Protein AF-A0A2C9JLT4-F1 (afdb_monomer_lite)

InterPro domains:
  IPR002876 Transcriptional regulator TACO1-like [MF_00693] (3-237)
  IPR002876 Transcriptional regulator TACO1-like [PTHR12532] (1-214)
  IPR002876 Transcriptional regulator TACO1-like [TIGR01033] (1-216)
  IPR017856 Integrase-like, N-terminal [G3DSA:1.10.10.200] (1-81)
  IPR026564 Transcriptional regulator TACO1-like, domain 3 [G3DSA:3.30.70.980] (85-214)
  IPR026564 Transcriptional regulator TACO1-like, domain 3 [G3DSA:3.30.70.980] (133-203)
  IPR029072 YebC-like [SSF75625] (3-218)
  IPR036291 NAD(P)-binding domain superfamily [SSF51735] (215-299)
  IPR048300 TACO1/YebC-like, second and third domains [PF01709] (82-216)
  IPR049083 TACO1/YebC-like, N-terminal domain [PF20772] (5-75)

Structure (mmCIF, N/CA/C/O backbone):
data_AF-A0A2C9JLT4-F1
#
_entry.id   AF-A0A2C9JLT4-F1
#
loop_
_atom_site.group_PDB
_atom_site.id
_atom_site.type_symbol
_atom_site.label_atom_id
_atom_site.label_alt_id
_atom_site.label_comp_id
_atom_site.label_asym_id
_atom_site.label_entity_id
_atom_site.label_seq_id
_atom_site.pdbx_PDB_ins_code
_atom_site.Cartn_x
_atom_site.Cartn_y
_atom_site.Cartn_z
_atom_site.occupancy
_atom_site.B_iso_or_equiv
_atom_site.auth_seq_id
_atom_site.auth_comp_id
_atom_site.auth_asym_id
_atom_site.auth_atom_id
_atom_site.pdbx_PDB_model_num
ATOM 1 N N . MET A 1 1 ? -19.097 40.770 14.198 1.00 43.47 1 MET A N 1
ATOM 2 C CA . MET A 1 1 ? -17.698 40.303 14.054 1.00 43.47 1 MET A CA 1
ATOM 3 C C . MET A 1 1 ? -17.698 38.790 13.829 1.00 43.47 1 MET A C 1
ATOM 5 O O . MET A 1 1 ? -17.835 38.053 14.788 1.00 43.47 1 MET A O 1
ATOM 9 N N . ALA A 1 2 ? -17.624 38.326 12.575 1.00 36.78 2 ALA A N 1
ATOM 10 C CA . ALA A 1 2 ? -17.730 36.900 12.197 1.00 36.78 2 ALA A CA 1
ATOM 11 C C . ALA A 1 2 ? -16.571 36.430 11.283 1.00 36.78 2 ALA A C 1
ATOM 13 O O . ALA A 1 2 ? -16.696 35.460 10.540 1.00 36.78 2 ALA A O 1
ATOM 14 N N . GLY A 1 3 ? -15.441 37.149 11.297 1.00 35.53 3 GLY A N 1
ATOM 15 C CA . GLY A 1 3 ? -14.309 36.924 10.385 1.00 35.53 3 GLY A CA 1
ATOM 16 C C . GLY A 1 3 ? -13.213 35.985 10.903 1.00 35.53 3 GLY A C 1
ATOM 17 O O . GLY A 1 3 ? -12.411 35.502 10.109 1.00 35.53 3 GLY A O 1
ATOM 18 N N . HIS A 1 4 ? -13.171 35.692 12.208 1.00 46.00 4 HIS A N 1
ATOM 19 C CA . HIS A 1 4 ? -12.038 34.981 12.821 1.00 46.00 4 HIS A CA 1
ATOM 20 C C . HIS A 1 4 ? -12.112 33.444 12.741 1.00 46.00 4 HIS A C 1
ATOM 22 O O . HIS A 1 4 ? -11.068 32.797 12.713 1.00 46.00 4 HIS A O 1
ATOM 28 N N . SER A 1 5 ? -13.299 32.837 12.628 1.00 56.53 5 SER A N 1
ATOM 29 C CA . SER A 1 5 ? -13.444 31.368 12.637 1.00 56.53 5 SER A CA 1
ATOM 30 C C . SER A 1 5 ? -13.251 30.716 11.262 1.00 56.53 5 SER A C 1
ATOM 32 O O . SER A 1 5 ? -12.690 29.627 11.159 1.00 56.53 5 SER A O 1
ATOM 34 N N . LYS A 1 6 ? -13.645 31.390 10.172 1.00 41.66 6 LYS A N 1
ATOM 35 C CA . LYS A 1 6 ? -13.547 30.839 8.808 1.00 41.66 6 LYS A CA 1
ATOM 36 C C . LYS A 1 6 ? -12.093 30.679 8.356 1.00 41.66 6 LYS A C 1
ATOM 38 O O . LYS A 1 6 ? -11.736 29.645 7.798 1.00 41.66 6 LYS A O 1
ATOM 43 N N . TYR A 1 7 ? -11.249 31.676 8.624 1.00 52.16 7 TYR A N 1
ATOM 44 C CA . TYR A 1 7 ? -9.825 31.615 8.287 1.00 52.16 7 TYR A CA 1
ATOM 45 C C . TYR A 1 7 ? -9.079 30.588 9.147 1.00 52.16 7 TYR A C 1
ATOM 47 O O . TYR A 1 7 ? -8.286 29.818 8.610 1.00 52.16 7 TYR A O 1
ATOM 55 N N . ALA A 1 8 ? -9.382 30.510 10.448 1.00 43.53 8 ALA A N 1
ATOM 56 C CA . ALA A 1 8 ? -8.811 29.506 11.344 1.00 43.53 8 ALA A CA 1
ATOM 57 C C . ALA A 1 8 ? -9.159 28.078 10.890 1.00 43.53 8 ALA A C 1
ATOM 59 O O . ALA A 1 8 ? -8.260 27.256 10.729 1.00 43.53 8 ALA A O 1
ATOM 60 N N . ASN A 1 9 ? -10.423 27.807 10.556 1.00 44.03 9 ASN A N 1
ATOM 61 C CA . ASN A 1 9 ? -10.856 26.490 10.075 1.00 44.03 9 ASN A CA 1
ATOM 62 C C . ASN A 1 9 ? -10.234 26.128 8.716 1.00 44.03 9 ASN A C 1
ATOM 64 O O . ASN A 1 9 ? -9.805 24.992 8.511 1.00 44.03 9 ASN A O 1
ATOM 68 N N . ILE A 1 10 ? -10.122 27.090 7.789 1.00 51.47 10 ILE A N 1
ATOM 69 C CA . ILE A 1 10 ? -9.420 26.884 6.511 1.00 51.47 10 ILE A CA 1
ATOM 70 C C . ILE A 1 10 ? -7.935 26.596 6.754 1.00 51.47 10 ILE A C 1
ATOM 72 O O . ILE A 1 10 ? -7.392 25.687 6.127 1.00 51.47 10 ILE A O 1
ATOM 76 N N . LYS A 1 11 ? -7.289 27.326 7.670 1.00 59.44 11 LYS A N 1
ATOM 77 C CA . LYS A 1 11 ? -5.879 27.140 8.033 1.00 59.44 11 LYS A CA 1
ATOM 78 C C . LYS A 1 11 ? -5.636 25.770 8.666 1.00 59.44 11 LYS A C 1
ATOM 80 O O . LYS A 1 11 ? -4.720 25.085 8.229 1.00 59.44 11 LYS A O 1
ATOM 85 N N . HIS A 1 12 ? -6.459 25.348 9.628 1.00 45.31 12 HIS A N 1
ATOM 86 C CA . HIS A 1 12 ? -6.358 24.027 10.257 1.00 45.31 12 HIS A CA 1
ATOM 87 C C . HIS A 1 12 ? -6.558 22.900 9.242 1.00 45.31 12 HIS A C 1
ATOM 89 O O . HIS A 1 12 ? -5.714 22.012 9.133 1.00 45.31 12 HIS A O 1
ATOM 95 N N . ARG A 1 13 ? -7.611 22.978 8.420 1.00 44.66 13 ARG A N 1
ATOM 96 C CA . ARG A 1 13 ? -7.868 21.992 7.363 1.00 44.66 13 ARG A CA 1
ATOM 97 C C . ARG A 1 13 ? -6.724 21.924 6.350 1.00 44.66 13 ARG A C 1
ATOM 99 O O . ARG A 1 13 ? -6.297 20.835 5.983 1.00 44.66 13 ARG A O 1
ATOM 106 N N . LYS A 1 14 ? -6.203 23.079 5.923 1.00 57.03 14 LYS A N 1
ATOM 107 C CA . LYS A 1 14 ? -5.071 23.152 4.993 1.00 57.03 14 LYS A CA 1
ATOM 108 C C . LYS A 1 14 ? -3.794 22.587 5.618 1.00 57.03 14 LYS A C 1
ATOM 110 O O . LYS A 1 14 ? -3.123 21.799 4.971 1.00 57.03 14 LYS A O 1
ATOM 115 N N . ALA A 1 15 ? -3.500 22.908 6.877 1.00 50.16 15 ALA A N 1
ATOM 116 C CA . ALA A 1 15 ? -2.337 22.379 7.590 1.00 50.16 15 ALA A CA 1
ATOM 117 C C . ALA A 1 15 ? -2.391 20.849 7.745 1.00 50.16 15 ALA A C 1
ATOM 119 O O . ALA A 1 15 ? -1.379 20.175 7.566 1.00 50.16 15 ALA A O 1
ATOM 120 N N . LEU A 1 16 ? -3.573 20.286 8.014 1.00 47.69 16 LEU A N 1
ATOM 121 C CA . LEU A 1 16 ? -3.781 18.837 8.072 1.00 47.69 16 LEU A CA 1
ATOM 122 C C . LEU A 1 16 ? -3.588 18.172 6.701 1.00 47.69 16 LEU A C 1
ATOM 124 O O . LEU A 1 16 ? -2.913 17.147 6.615 1.00 47.69 16 LEU A O 1
ATOM 128 N N . GLN A 1 17 ? -4.136 18.762 5.636 1.00 51.19 17 GLN A N 1
ATOM 129 C CA . GLN A 1 17 ? -3.953 18.275 4.263 1.00 51.19 17 GLN A CA 1
ATOM 130 C C . GLN A 1 17 ? -2.491 18.366 3.816 1.00 51.19 17 GLN A C 1
ATOM 132 O O . GLN A 1 17 ? -1.954 17.413 3.256 1.00 51.19 17 GLN A O 1
ATOM 137 N N . ASP A 1 18 ? -1.821 19.478 4.116 1.00 58.84 18 ASP A N 1
ATOM 138 C CA . ASP A 1 18 ? -0.408 19.682 3.809 1.00 58.84 18 ASP A CA 1
ATOM 139 C C . ASP A 1 18 ? 0.472 18.694 4.591 1.00 58.84 18 ASP A C 1
ATOM 141 O O . ASP A 1 18 ? 1.390 18.108 4.015 1.00 58.84 18 ASP A O 1
ATOM 145 N N . SER A 1 19 ? 0.161 18.426 5.865 1.00 54.22 19 SER A N 1
ATOM 146 C CA . SER A 1 19 ? 0.848 17.410 6.675 1.00 54.22 19 SER A CA 1
ATOM 147 C C . SER A 1 19 ? 0.714 16.011 6.065 1.00 54.22 19 SER A C 1
ATOM 149 O O . SER A 1 19 ? 1.702 15.291 5.915 1.00 54.22 19 SER A O 1
ATOM 151 N N . LYS A 1 20 ? -0.491 15.635 5.629 1.00 53.59 20 LYS A N 1
ATOM 152 C CA . LYS A 1 20 ? -0.748 14.326 5.010 1.00 53.59 20 LYS A CA 1
ATOM 153 C C . LYS A 1 20 ? -0.072 14.196 3.659 1.00 53.59 20 LYS A C 1
ATOM 155 O O . LYS A 1 20 ? 0.635 13.219 3.426 1.00 53.59 20 LYS A O 1
ATOM 160 N N . ARG A 1 21 ? -0.189 15.217 2.809 1.00 62.72 21 ARG A N 1
ATOM 161 C CA . ARG A 1 21 ? 0.528 15.275 1.533 1.00 62.72 21 ARG A CA 1
ATOM 162 C C . ARG A 1 21 ? 2.037 15.156 1.743 1.00 62.72 21 ARG A C 1
ATOM 164 O O . ARG A 1 21 ? 2.686 14.420 1.011 1.00 62.72 21 ARG A O 1
ATOM 171 N N . THR A 1 22 ? 2.582 15.795 2.777 1.00 63.19 22 THR A N 1
ATOM 172 C CA . THR A 1 22 ? 4.009 15.691 3.124 1.00 63.19 22 THR A CA 1
ATOM 173 C C . THR A 1 22 ? 4.405 14.262 3.509 1.00 63.19 22 THR A C 1
ATOM 175 O O . THR A 1 22 ? 5.456 13.791 3.081 1.00 63.19 22 THR A O 1
ATOM 178 N N . LYS A 1 23 ? 3.558 13.523 4.240 1.00 67.94 23 LYS A N 1
ATOM 179 C CA . LYS A 1 23 ? 3.805 12.098 4.538 1.00 67.94 23 LYS A CA 1
ATOM 180 C C . LYS A 1 23 ? 3.840 11.246 3.265 1.00 67.94 23 LYS A C 1
ATOM 182 O O . LYS A 1 23 ? 4.769 10.456 3.088 1.00 67.94 23 LYS A O 1
ATOM 187 N N . TYR A 1 24 ? 2.878 11.440 2.359 1.00 69.38 24 TYR A N 1
ATOM 188 C CA . TYR A 1 24 ? 2.863 10.737 1.071 1.00 69.38 24 TYR A CA 1
ATOM 189 C C . TYR A 1 24 ? 4.067 11.105 0.198 1.00 69.38 24 TYR A C 1
ATOM 191 O O . TYR A 1 24 ? 4.666 10.207 -0.386 1.00 69.38 24 TYR A O 1
ATOM 199 N N . PHE A 1 25 ? 4.494 12.375 0.187 1.00 75.12 25 PHE A N 1
ATOM 200 C CA . PHE A 1 25 ? 5.704 12.814 -0.523 1.00 75.12 25 PHE A CA 1
ATOM 201 C C . PHE A 1 25 ? 6.915 12.017 -0.074 1.00 75.12 25 PHE A C 1
ATOM 203 O O . PHE A 1 25 ? 7.583 11.400 -0.903 1.00 75.12 25 PHE A O 1
ATOM 210 N N . THR A 1 26 ? 7.160 11.988 1.237 1.00 75.12 26 THR A N 1
ATOM 211 C CA . THR A 1 26 ? 8.293 11.268 1.819 1.00 75.12 26 THR A CA 1
ATOM 212 C C . THR A 1 26 ? 8.244 9.784 1.467 1.00 75.12 26 THR A C 1
ATOM 214 O O . THR A 1 26 ? 9.260 9.228 1.059 1.00 75.12 26 THR A O 1
ATOM 217 N N . LYS A 1 27 ? 7.067 9.146 1.551 1.00 77.06 27 LYS A N 1
ATOM 218 C CA . LYS A 1 27 ? 6.905 7.728 1.191 1.00 77.06 27 LYS A CA 1
ATOM 219 C C . LYS A 1 27 ? 7.213 7.480 -0.289 1.00 77.06 27 LYS A C 1
ATOM 221 O O . LYS A 1 27 ? 8.004 6.602 -0.611 1.00 77.06 27 LYS A O 1
ATOM 226 N N . THR A 1 28 ? 6.643 8.275 -1.192 1.00 78.88 28 THR A N 1
ATOM 227 C CA . THR A 1 28 ? 6.866 8.088 -2.634 1.00 78.88 28 THR A CA 1
ATOM 228 C C . THR A 1 28 ? 8.295 8.391 -3.070 1.00 78.88 28 THR A C 1
ATOM 230 O O . THR A 1 28 ? 8.816 7.682 -3.923 1.00 78.88 28 THR A O 1
ATOM 233 N N . ILE A 1 29 ? 8.964 9.373 -2.455 1.00 88.31 29 ILE A N 1
ATOM 234 C CA . ILE A 1 29 ? 10.378 9.659 -2.728 1.00 88.31 29 ILE A CA 1
ATOM 235 C C . ILE A 1 29 ? 11.267 8.490 -2.302 1.00 88.31 29 ILE A C 1
ATOM 237 O O . ILE A 1 29 ? 12.159 8.112 -3.056 1.00 88.31 29 ILE A O 1
ATOM 241 N N . LYS A 1 30 ? 11.008 7.883 -1.137 1.00 85.62 30 LYS A N 1
ATOM 242 C CA . LYS A 1 30 ? 11.739 6.683 -0.704 1.00 85.62 30 LYS A CA 1
ATOM 243 C C . LYS A 1 30 ? 11.536 5.517 -1.672 1.00 85.62 30 LYS A C 1
ATOM 245 O O . LYS A 1 30 ? 12.500 4.842 -2.007 1.00 85.62 30 LYS A O 1
ATOM 250 N N . ASN A 1 31 ? 10.322 5.330 -2.191 1.00 84.56 31 ASN A N 1
ATOM 251 C CA . ASN A 1 31 ? 10.062 4.299 -3.198 1.00 84.56 31 ASN A CA 1
ATOM 252 C C . ASN A 1 31 ? 10.817 4.564 -4.511 1.00 84.56 31 ASN A C 1
ATOM 254 O O . ASN A 1 31 ? 11.352 3.627 -5.094 1.00 84.56 31 ASN A O 1
ATOM 258 N N . VAL A 1 32 ? 10.899 5.824 -4.961 1.00 90.94 32 VAL A N 1
ATOM 259 C CA . VAL A 1 32 ? 11.719 6.217 -6.126 1.00 90.94 32 VAL A CA 1
ATOM 260 C C . VAL A 1 32 ? 13.193 5.903 -5.873 1.00 90.94 32 VAL A C 1
ATOM 262 O O . VAL A 1 32 ? 13.838 5.290 -6.719 1.00 90.94 32 VAL A O 1
ATOM 265 N N . PHE A 1 33 ? 13.707 6.277 -4.700 1.00 90.75 33 PHE A N 1
ATOM 266 C CA . PHE A 1 33 ? 15.086 6.008 -4.300 1.00 90.75 33 PHE A CA 1
ATOM 267 C C . PHE A 1 33 ? 15.400 4.507 -4.315 1.00 90.75 33 PHE A C 1
ATOM 269 O O . PHE A 1 33 ? 16.372 4.086 -4.933 1.00 90.75 33 PHE A O 1
ATOM 276 N N . VAL A 1 34 ? 14.558 3.686 -3.682 1.00 87.62 34 VAL A N 1
ATOM 277 C CA . VAL A 1 34 ? 14.755 2.230 -3.623 1.00 87.62 34 VAL A CA 1
ATOM 278 C C . VAL A 1 34 ? 14.647 1.595 -5.006 1.00 87.62 34 VAL A C 1
ATOM 280 O O . VAL A 1 34 ? 15.496 0.783 -5.360 1.00 87.62 34 VAL A O 1
ATOM 283 N N . ALA A 1 35 ? 13.667 1.996 -5.820 1.00 86.75 35 ALA A N 1
ATOM 284 C CA . ALA A 1 35 ? 13.526 1.481 -7.180 1.00 86.75 35 ALA A CA 1
ATOM 285 C C . ALA A 1 35 ? 14.751 1.804 -8.053 1.00 86.75 35 ALA A C 1
ATOM 287 O O . ALA A 1 35 ? 15.200 0.937 -8.804 1.00 86.75 35 ALA A O 1
ATOM 288 N N . ALA A 1 36 ? 15.307 3.015 -7.925 1.00 90.94 36 ALA A N 1
ATOM 289 C CA . ALA A 1 36 ? 16.524 3.425 -8.623 1.00 90.94 36 ALA A CA 1
ATOM 290 C C . ALA A 1 36 ? 17.778 2.703 -8.098 1.00 90.94 36 ALA A C 1
ATOM 292 O O . ALA A 1 36 ? 18.643 2.325 -8.882 1.00 90.94 36 ALA A O 1
ATOM 293 N N . LYS A 1 37 ? 17.869 2.474 -6.781 1.00 87.25 37 LYS A N 1
ATOM 294 C CA . LYS A 1 37 ? 19.010 1.795 -6.147 1.00 87.25 37 LYS A CA 1
ATOM 295 C C . LYS A 1 37 ? 19.060 0.299 -6.470 1.00 87.25 37 LYS A C 1
ATOM 297 O O . LYS A 1 37 ? 20.140 -0.230 -6.698 1.00 87.25 37 LYS A O 1
ATOM 302 N N . LEU A 1 38 ? 17.909 -0.379 -6.484 1.00 81.62 38 LEU A N 1
ATOM 303 C CA . LEU A 1 38 ? 17.828 -1.827 -6.713 1.00 81.62 38 LEU A CA 1
ATOM 304 C C . LEU A 1 38 ? 17.915 -2.212 -8.192 1.00 81.62 38 LEU A C 1
ATOM 306 O O . LEU A 1 38 ? 18.528 -3.221 -8.521 1.00 81.62 38 LEU A O 1
ATOM 310 N N . TYR A 1 39 ? 17.290 -1.428 -9.074 1.00 82.12 39 TYR A N 1
ATOM 311 C CA . TYR A 1 39 ? 17.103 -1.800 -10.483 1.00 82.12 39 TYR A CA 1
ATOM 312 C C . TYR A 1 39 ? 17.694 -0.774 -11.465 1.00 82.12 39 TYR A C 1
ATOM 314 O O . TYR A 1 39 ? 17.403 -0.815 -12.657 1.00 82.12 39 TYR A O 1
ATOM 322 N N . GLY A 1 40 ? 18.527 0.144 -10.970 1.00 86.81 40 GLY A N 1
ATOM 323 C CA . GLY A 1 40 ? 19.210 1.164 -11.764 1.00 86.81 40 GLY A CA 1
ATOM 324 C C . GLY A 1 40 ? 18.396 2.452 -11.975 1.00 86.81 40 GLY A C 1
ATOM 325 O O . GLY A 1 40 ? 17.168 2.456 -11.856 1.00 86.81 40 GLY A O 1
ATOM 326 N N . PRO A 1 41 ? 19.067 3.573 -12.299 1.00 93.75 41 PRO A N 1
ATOM 327 C CA . PRO A 1 41 ? 18.446 4.899 -12.372 1.00 93.75 41 PRO A CA 1
ATOM 328 C C . PRO A 1 41 ? 17.715 5.178 -13.692 1.00 93.75 41 PRO A C 1
ATOM 330 O O . PRO A 1 41 ? 17.041 6.204 -13.805 1.00 93.75 41 PRO A O 1
ATOM 333 N N . ASP A 1 42 ? 17.880 4.326 -14.709 1.00 92.19 42 ASP A N 1
ATOM 334 C CA . ASP A 1 42 ? 17.313 4.571 -16.031 1.00 92.19 42 ASP A CA 1
ATOM 335 C C . ASP A 1 42 ? 15.802 4.313 -16.049 1.00 92.19 42 ASP A C 1
ATOM 337 O O . ASP A 1 42 ? 15.322 3.201 -15.845 1.00 92.19 42 ASP A O 1
ATOM 341 N N . ILE A 1 43 ? 15.037 5.367 -16.322 1.00 91.94 43 ILE A N 1
ATOM 342 C CA . ILE A 1 43 ? 13.573 5.351 -16.277 1.00 91.94 43 ILE A CA 1
ATOM 343 C C . ILE A 1 43 ? 12.998 4.454 -17.389 1.00 91.94 43 ILE A C 1
ATOM 345 O O . ILE A 1 43 ? 11.954 3.828 -17.201 1.00 91.94 43 ILE A O 1
ATOM 349 N N . LEU A 1 44 ? 13.648 4.367 -18.553 1.00 87.69 44 LEU A N 1
ATOM 350 C CA . LEU A 1 44 ? 13.115 3.612 -19.694 1.00 87.69 44 LEU A CA 1
ATOM 351 C C . LEU A 1 44 ? 13.262 2.097 -19.518 1.00 87.69 44 LEU A C 1
ATOM 353 O O . LEU A 1 44 ? 12.348 1.353 -19.866 1.00 87.69 44 LEU A O 1
ATOM 357 N N . SER A 1 45 ? 14.357 1.637 -18.922 1.00 85.25 45 SER A N 1
ATOM 358 C CA . SER A 1 45 ? 14.586 0.212 -18.652 1.00 85.25 45 SER A CA 1
ATOM 359 C C . SER A 1 45 ? 14.057 -0.273 -17.300 1.00 85.25 45 SER A C 1
ATOM 361 O O . SER A 1 45 ? 13.991 -1.481 -17.087 1.00 85.25 45 SER A O 1
ATOM 363 N N . ASN A 1 46 ? 13.632 0.626 -16.402 1.00 86.38 46 ASN A N 1
ATOM 364 C CA . ASN A 1 46 ? 13.169 0.275 -15.055 1.00 86.38 46 ASN A CA 1
ATOM 365 C C . ASN A 1 46 ? 11.660 0.559 -14.843 1.00 86.38 46 ASN A C 1
ATOM 367 O O . ASN A 1 46 ? 11.283 1.656 -14.410 1.00 86.38 46 ASN A O 1
ATOM 371 N N . PRO A 1 47 ? 10.768 -0.433 -15.063 1.00 82.50 47 PRO A N 1
ATOM 372 C CA . PRO A 1 47 ? 9.329 -0.276 -14.828 1.00 82.50 47 PRO A CA 1
ATOM 373 C C . PRO A 1 47 ? 8.976 0.033 -13.364 1.00 82.50 47 PRO A C 1
ATOM 375 O O . PRO A 1 47 ? 8.038 0.786 -13.099 1.00 82.50 47 PRO A O 1
ATOM 378 N N . SER A 1 48 ? 9.752 -0.475 -12.393 1.00 83.25 48 SER A N 1
ATOM 379 C CA . SER A 1 48 ? 9.542 -0.170 -10.965 1.00 83.25 48 SER A CA 1
ATOM 380 C C . SER A 1 48 ? 9.747 1.318 -10.691 1.00 83.25 48 SER A C 1
ATOM 382 O O . SER A 1 48 ? 8.975 1.940 -9.959 1.00 83.25 48 SER A O 1
ATOM 384 N N . LEU A 1 49 ? 10.782 1.898 -11.303 1.00 90.06 49 LEU A N 1
ATOM 385 C CA . LEU A 1 49 ? 11.085 3.316 -11.191 1.00 90.06 49 LEU A CA 1
ATOM 386 C C . LEU A 1 49 ? 10.029 4.167 -11.899 1.00 90.06 49 LEU A C 1
ATOM 388 O O . LEU A 1 49 ? 9.588 5.159 -11.321 1.00 90.06 49 LEU A O 1
ATOM 392 N N . ARG A 1 50 ? 9.546 3.771 -13.085 1.00 91.12 50 ARG A N 1
ATOM 393 C CA . ARG A 1 50 ? 8.426 4.470 -13.746 1.00 91.12 50 ARG A CA 1
ATOM 394 C C . ARG A 1 50 ? 7.177 4.499 -12.886 1.00 91.12 50 ARG A C 1
ATOM 396 O O . ARG A 1 50 ? 6.608 5.574 -12.692 1.00 91.12 50 ARG A O 1
ATOM 403 N N . LEU A 1 51 ? 6.800 3.358 -12.313 1.00 82.19 51 LEU A N 1
ATOM 404 C CA . LEU A 1 51 ? 5.655 3.265 -11.415 1.00 82.19 51 LEU A CA 1
ATOM 405 C C . LEU A 1 51 ? 5.842 4.148 -10.173 1.00 82.19 51 LEU A C 1
ATOM 407 O O . LEU A 1 51 ? 4.942 4.905 -9.802 1.00 82.19 51 LEU A O 1
ATOM 411 N N . ALA A 1 52 ? 7.023 4.113 -9.550 1.00 86.06 52 ALA A N 1
ATOM 412 C CA . ALA A 1 52 ? 7.336 4.952 -8.394 1.00 86.06 52 ALA A CA 1
ATOM 413 C C . ALA A 1 52 ? 7.284 6.455 -8.732 1.00 86.06 52 ALA A C 1
ATOM 415 O O . ALA A 1 52 ? 6.719 7.238 -7.965 1.00 86.06 52 ALA A O 1
ATOM 416 N N . ILE A 1 53 ? 7.807 6.857 -9.896 1.00 90.75 53 ILE A N 1
ATOM 417 C CA . ILE A 1 53 ? 7.749 8.236 -10.403 1.00 90.75 53 ILE A CA 1
ATOM 418 C C . ILE A 1 53 ? 6.305 8.646 -10.699 1.00 90.75 53 ILE A C 1
ATOM 420 O O . ILE A 1 53 ? 5.910 9.757 -10.349 1.00 90.75 53 ILE A O 1
ATOM 424 N N . SER A 1 54 ? 5.513 7.771 -11.322 1.00 82.19 54 SER A N 1
ATOM 425 C CA . SER A 1 54 ? 4.095 8.012 -11.604 1.00 82.19 54 SER A CA 1
ATOM 426 C C . SER A 1 54 ? 3.320 8.264 -10.308 1.00 82.19 54 SER A C 1
ATOM 428 O O . SER A 1 54 ? 2.662 9.298 -10.166 1.00 82.19 54 SER A O 1
ATOM 430 N N . LYS A 1 55 ? 3.515 7.410 -9.293 1.00 79.00 55 LYS A N 1
ATOM 431 C CA . LYS A 1 55 ? 2.938 7.596 -7.952 1.00 79.00 55 LYS A CA 1
ATOM 432 C C . LYS A 1 55 ? 3.418 8.895 -7.295 1.00 79.00 55 LYS A C 1
ATOM 434 O O . LYS A 1 55 ? 2.605 9.630 -6.742 1.00 79.00 55 LYS A O 1
ATOM 439 N N . ALA A 1 56 ? 4.704 9.233 -7.381 1.00 83.12 56 ALA A N 1
ATOM 440 C CA . ALA A 1 56 ? 5.222 10.498 -6.852 1.00 83.12 56 ALA A CA 1
ATOM 441 C C . ALA A 1 56 ? 4.571 11.720 -7.533 1.00 83.12 56 ALA A C 1
ATOM 443 O O . ALA A 1 56 ? 4.138 12.657 -6.856 1.00 83.12 56 ALA A O 1
ATOM 444 N N . LYS A 1 57 ? 4.430 11.693 -8.864 1.00 83.69 57 LYS A N 1
ATOM 445 C CA . LYS A 1 57 ? 3.745 12.741 -9.636 1.00 83.69 57 LYS A CA 1
ATOM 446 C C . LYS A 1 57 ? 2.266 12.847 -9.276 1.00 83.69 57 LYS A C 1
ATOM 448 O O . LYS A 1 57 ? 1.787 13.965 -9.121 1.00 83.69 57 LYS A O 1
ATOM 453 N N . TYR A 1 58 ? 1.572 11.725 -9.070 1.00 77.69 58 TYR A N 1
ATOM 454 C CA . TYR A 1 58 ? 0.172 11.704 -8.631 1.00 77.69 58 TYR A CA 1
ATOM 455 C C . TYR A 1 58 ? -0.033 12.475 -7.321 1.00 77.69 58 TYR A C 1
ATOM 457 O O . TYR A 1 58 ? -0.978 13.253 -7.189 1.00 77.69 58 TYR A O 1
ATOM 465 N N . TYR A 1 59 ? 0.893 12.340 -6.368 1.00 75.94 59 TYR A N 1
ATOM 466 C CA . TYR A 1 59 ? 0.823 13.120 -5.135 1.00 75.94 59 TYR A CA 1
ATOM 467 C C . TYR A 1 59 ? 1.228 14.590 -5.316 1.00 75.94 59 TYR A C 1
ATOM 469 O O . TYR A 1 59 ? 0.908 15.393 -4.446 1.00 75.94 59 TYR A O 1
ATOM 477 N N . ASN A 1 60 ? 1.775 14.997 -6.465 1.00 79.56 60 ASN A N 1
ATOM 478 C CA . ASN A 1 60 ? 2.360 16.312 -6.767 1.00 79.56 60 ASN A CA 1
ATOM 479 C C . ASN A 1 60 ? 3.752 16.531 -6.157 1.00 79.56 60 ASN A C 1
ATOM 481 O O . ASN A 1 60 ? 4.094 17.653 -5.774 1.00 79.56 60 ASN A O 1
ATOM 485 N N . VAL A 1 61 ? 4.567 15.477 -6.058 1.00 85.62 61 VAL A N 1
ATOM 486 C CA . VAL A 1 61 ? 5.984 15.636 -5.710 1.00 85.62 61 VAL A CA 1
ATOM 487 C C . VAL A 1 61 ? 6.685 16.453 -6.810 1.00 85.62 61 VAL A C 1
ATOM 489 O O . VAL A 1 61 ? 6.586 16.091 -7.985 1.00 85.62 61 VAL A O 1
ATOM 492 N N . PRO A 1 62 ? 7.405 17.537 -6.461 1.00 92.88 62 PRO A N 1
ATOM 493 C CA . PRO A 1 62 ? 8.166 18.328 -7.425 1.00 92.88 62 PRO A CA 1
ATOM 494 C C . PRO A 1 62 ? 9.210 17.504 -8.192 1.00 92.88 62 PRO A C 1
ATOM 496 O O . PRO A 1 62 ? 9.867 16.627 -7.626 1.00 92.88 62 PRO A O 1
ATOM 499 N N . LYS A 1 63 ? 9.372 17.800 -9.487 1.00 94.12 63 LYS A N 1
ATOM 500 C CA . LYS A 1 63 ? 10.255 17.058 -10.402 1.00 94.12 63 LYS A CA 1
ATOM 501 C C . LYS A 1 63 ? 11.716 17.043 -9.932 1.00 94.12 63 LYS A C 1
ATOM 503 O O . LYS A 1 63 ? 12.339 15.988 -9.954 1.00 94.12 63 LYS A O 1
ATOM 508 N N . ASP A 1 64 ? 12.215 18.169 -9.432 1.00 95.62 64 ASP A N 1
ATOM 509 C CA . ASP A 1 64 ? 13.561 18.320 -8.865 1.00 95.62 64 ASP A CA 1
ATOM 510 C C . ASP A 1 64 ? 13.817 17.351 -7.701 1.00 95.62 64 ASP A C 1
ATOM 512 O O . ASP A 1 64 ? 14.904 16.786 -7.580 1.00 95.62 64 ASP A O 1
ATOM 516 N N . LYS A 1 65 ? 12.804 17.094 -6.863 1.00 93.62 65 LYS A N 1
ATOM 517 C CA . LYS A 1 65 ? 12.924 16.134 -5.760 1.00 93.62 65 LYS A CA 1
ATOM 518 C C . LYS A 1 65 ? 12.982 14.691 -6.244 1.00 93.62 65 LYS A C 1
ATOM 520 O O . LYS A 1 65 ? 13.705 13.893 -5.654 1.00 93.62 65 LYS A O 1
ATOM 525 N N . ILE A 1 66 ? 12.231 14.362 -7.293 1.00 94.81 66 ILE A N 1
ATOM 526 C CA . ILE A 1 66 ? 12.260 13.035 -7.919 1.00 94.81 66 ILE A CA 1
ATOM 527 C C . ILE A 1 66 ? 13.638 12.797 -8.543 1.00 94.81 66 ILE A C 1
ATOM 529 O O . ILE A 1 66 ? 14.271 11.787 -8.256 1.00 94.81 66 ILE A O 1
ATOM 533 N N . GLU A 1 67 ? 14.136 13.751 -9.331 1.00 94.44 67 GLU A N 1
ATOM 534 C CA . GLU A 1 67 ? 15.460 13.671 -9.962 1.00 94.44 67 GLU A CA 1
ATOM 535 C C . GLU A 1 67 ? 16.579 13.562 -8.924 1.00 94.44 67 GLU A C 1
ATOM 537 O O . GLU A 1 67 ? 17.472 12.727 -9.060 1.00 94.44 67 GLU A O 1
ATOM 542 N N . ARG A 1 68 ? 16.494 14.339 -7.837 1.00 94.06 68 ARG A N 1
ATOM 543 C CA . ARG A 1 68 ? 17.440 14.241 -6.721 1.00 94.06 68 ARG A CA 1
ATOM 544 C C . ARG A 1 68 ? 17.401 12.871 -6.050 1.00 94.06 68 ARG A C 1
ATOM 546 O O . ARG A 1 68 ? 18.456 12.346 -5.721 1.00 94.06 68 ARG A O 1
ATOM 553 N N . ALA A 1 69 ? 16.222 12.283 -5.854 1.00 92.69 69 ALA A N 1
ATOM 554 C CA . ALA A 1 69 ? 16.101 10.951 -5.266 1.00 92.69 69 ALA A CA 1
ATOM 555 C C . ALA A 1 69 ? 16.757 9.874 -6.145 1.00 92.69 69 ALA A C 1
ATOM 557 O O . ALA A 1 69 ? 17.475 9.027 -5.622 1.00 92.69 69 ALA A O 1
ATOM 558 N N . ILE A 1 70 ? 16.562 9.945 -7.466 1.00 94.19 70 ILE A N 1
ATOM 559 C CA . ILE A 1 70 ? 17.189 9.032 -8.436 1.00 94.19 70 ILE A CA 1
ATOM 560 C C . ILE A 1 70 ? 18.707 9.202 -8.422 1.00 94.19 70 ILE A C 1
ATOM 562 O O . ILE A 1 70 ? 19.431 8.220 -8.307 1.00 94.19 70 ILE A O 1
ATOM 566 N N . LYS A 1 71 ? 19.193 10.448 -8.484 1.00 92.62 71 LYS A N 1
ATOM 567 C CA . LYS A 1 71 ? 20.629 10.738 -8.466 1.00 92.62 71 LYS A CA 1
ATOM 568 C C . LYS A 1 71 ? 21.280 10.226 -7.182 1.00 92.62 71 LYS A C 1
ATOM 570 O O . LYS A 1 71 ? 22.237 9.458 -7.251 1.00 92.62 71 LYS A O 1
ATOM 575 N N . ASN A 1 72 ? 20.713 10.587 -6.029 1.00 90.69 72 ASN A N 1
ATOM 576 C CA . ASN A 1 72 ? 21.204 10.161 -4.721 1.00 90.69 72 ASN A CA 1
ATOM 577 C C . ASN A 1 72 ? 21.252 8.630 -4.601 1.00 90.69 72 ASN A C 1
ATOM 579 O O . ASN A 1 72 ? 22.156 8.108 -3.959 1.00 90.69 72 ASN A O 1
ATOM 583 N N . ALA A 1 73 ? 20.300 7.900 -5.190 1.00 88.69 73 ALA A N 1
ATOM 584 C CA . ALA A 1 73 ? 20.262 6.436 -5.135 1.00 88.69 73 ALA A CA 1
ATOM 585 C C . ALA A 1 73 ? 21.487 5.762 -5.773 1.00 88.69 73 ALA A C 1
ATOM 587 O O . ALA A 1 73 ? 21.816 4.635 -5.405 1.00 88.69 73 ALA A O 1
ATOM 588 N N . THR A 1 74 ? 22.158 6.457 -6.694 1.00 83.56 74 THR A N 1
ATOM 589 C CA . THR A 1 74 ? 23.309 5.957 -7.463 1.00 83.56 74 THR A CA 1
ATOM 590 C C . THR A 1 74 ? 24.642 6.615 -7.112 1.00 83.56 74 THR A C 1
ATOM 592 O O . THR A 1 74 ? 25.660 6.275 -7.706 1.00 83.56 74 THR A O 1
ATOM 595 N N . GLU A 1 75 ? 24.661 7.565 -6.175 1.00 87.25 75 GLU A N 1
ATOM 596 C CA . GLU A 1 75 ? 25.906 8.183 -5.710 1.00 87.25 75 GLU A CA 1
ATOM 597 C C . GLU A 1 75 ? 26.693 7.198 -4.828 1.00 87.25 75 GLU A C 1
ATOM 599 O O . GLU A 1 75 ? 26.179 6.711 -3.824 1.00 87.25 75 GLU A O 1
ATOM 604 N N . GLU A 1 76 ? 27.959 6.931 -5.172 1.00 76.81 76 GLU A N 1
ATOM 605 C CA . GLU A 1 76 ? 28.829 5.995 -4.431 1.00 76.81 76 GLU A CA 1
ATOM 606 C C . GLU A 1 76 ? 29.077 6.421 -2.974 1.00 76.81 76 GLU A C 1
ATOM 608 O O . GLU A 1 76 ? 29.298 5.585 -2.101 1.00 76.81 76 GLU A O 1
ATOM 613 N N . SER A 1 77 ? 29.014 7.725 -2.694 1.00 80.12 77 SER A N 1
ATOM 614 C CA . SER A 1 77 ? 29.155 8.289 -1.348 1.00 80.12 77 SER A CA 1
ATOM 615 C C . SER A 1 77 ? 27.904 8.124 -0.483 1.00 80.12 77 SER A C 1
ATOM 617 O O . SER A 1 77 ? 27.942 8.442 0.710 1.00 80.12 77 SER A O 1
ATOM 619 N N . ASN A 1 78 ? 26.787 7.662 -1.051 1.00 78.00 78 ASN A N 1
ATOM 620 C CA . ASN A 1 78 ? 25.541 7.558 -0.319 1.00 78.00 78 ASN A CA 1
ATOM 621 C C . ASN A 1 78 ? 25.506 6.308 0.570 1.00 78.00 78 ASN A C 1
ATOM 623 O O . ASN A 1 78 ? 25.434 5.172 0.101 1.00 78.00 78 ASN A O 1
ATOM 627 N N . THR A 1 79 ? 25.476 6.535 1.881 1.00 77.19 79 THR A N 1
ATOM 628 C CA . THR A 1 79 ? 25.387 5.491 2.907 1.00 77.19 79 THR A CA 1
ATOM 629 C C . THR A 1 79 ? 23.951 5.169 3.332 1.00 77.19 79 THR A C 1
ATOM 631 O O . THR A 1 79 ? 23.750 4.242 4.119 1.00 77.19 79 THR A O 1
ATOM 634 N N . GLU A 1 80 ? 22.942 5.884 2.812 1.00 79.94 80 GLU A N 1
ATOM 635 C CA . GLU A 1 80 ? 21.531 5.602 3.085 1.00 79.94 80 GLU A CA 1
ATOM 636 C C . GLU A 1 80 ? 21.153 4.221 2.543 1.00 79.94 80 GLU A C 1
ATOM 638 O O . GLU A 1 80 ? 21.026 3.986 1.335 1.00 79.94 80 GLU A O 1
ATOM 643 N N . ASN A 1 81 ? 20.942 3.292 3.468 1.00 78.88 81 ASN A N 1
ATOM 644 C CA . ASN A 1 81 ? 20.470 1.949 3.188 1.00 78.88 81 ASN A CA 1
ATOM 645 C C . ASN A 1 81 ? 19.114 1.776 3.848 1.00 78.88 81 ASN A C 1
ATOM 647 O O . ASN A 1 81 ? 19.010 1.624 5.064 1.00 78.88 81 ASN A O 1
ATOM 651 N N . TYR A 1 82 ? 18.072 1.809 3.027 1.00 82.56 82 TYR A N 1
ATOM 652 C CA . TYR A 1 82 ? 16.748 1.424 3.468 1.00 82.56 82 TYR A CA 1
ATOM 653 C C . TYR A 1 82 ? 16.618 -0.092 3.376 1.00 82.56 82 TYR A C 1
ATOM 655 O O . TYR A 1 82 ? 17.008 -0.701 2.383 1.00 82.56 82 TYR A O 1
ATOM 663 N N . SER A 1 83 ? 16.068 -0.683 4.425 1.00 79.75 83 SER A N 1
ATOM 664 C CA . SER A 1 83 ? 15.727 -2.097 4.491 1.00 79.75 83 SER A CA 1
ATOM 665 C C . SER A 1 83 ? 14.224 -2.248 4.632 1.00 79.75 83 SER A C 1
ATOM 667 O O . SER A 1 83 ? 13.604 -1.517 5.412 1.00 79.75 83 SER A O 1
ATOM 669 N N . ASP A 1 84 ? 13.661 -3.192 3.885 1.00 81.44 84 ASP A N 1
ATOM 670 C CA . ASP A 1 84 ? 12.316 -3.678 4.144 1.00 81.44 84 ASP A CA 1
ATOM 671 C C . ASP A 1 84 ? 12.344 -4.510 5.427 1.00 81.44 84 ASP A C 1
ATOM 673 O O . ASP A 1 84 ? 13.186 -5.393 5.613 1.00 81.44 84 ASP A O 1
ATOM 677 N N . ILE A 1 85 ? 11.448 -4.178 6.345 1.00 86.38 85 ILE A N 1
ATOM 678 C CA . ILE A 1 85 ? 11.239 -4.895 7.593 1.00 86.38 85 ILE A CA 1
ATOM 679 C C . ILE A 1 85 ? 9.753 -5.173 7.754 1.00 86.38 85 ILE A C 1
ATOM 681 O O . ILE A 1 85 ? 8.903 -4.356 7.393 1.00 86.38 85 ILE A O 1
ATOM 685 N N . VAL A 1 86 ? 9.454 -6.341 8.299 1.00 88.38 86 VAL A N 1
ATOM 686 C CA . VAL A 1 86 ? 8.101 -6.765 8.619 1.00 88.38 86 VAL A CA 1
ATOM 687 C C . VAL A 1 86 ? 7.992 -6.809 10.131 1.00 88.38 86 VAL A C 1
ATOM 689 O O . VAL A 1 86 ? 8.865 -7.350 10.802 1.00 88.38 86 VAL A O 1
ATOM 692 N N . TYR A 1 87 ? 6.947 -6.188 10.657 1.00 87.44 87 TYR A N 1
ATOM 693 C CA . TYR A 1 87 ? 6.576 -6.269 12.057 1.00 87.44 87 TYR A CA 1
ATOM 694 C C . TYR A 1 87 ? 5.257 -7.017 12.166 1.00 87.44 87 TYR A C 1
ATOM 696 O O . TYR A 1 87 ? 4.330 -6.771 11.398 1.00 87.44 87 TYR A O 1
ATOM 704 N N . GLU A 1 88 ? 5.178 -7.907 13.137 1.00 90.00 88 GLU A N 1
ATOM 705 C CA . GLU A 1 88 ? 4.040 -8.790 13.354 1.00 90.00 88 GLU A CA 1
ATOM 706 C C . GLU A 1 88 ? 3.435 -8.501 14.720 1.00 90.00 88 GLU A C 1
ATOM 708 O O . GLU A 1 88 ? 4.165 -8.252 15.677 1.00 90.00 88 GLU A O 1
ATOM 713 N N . GLY A 1 89 ? 2.113 -8.521 14.845 1.00 86.50 89 GLY A N 1
ATOM 714 C CA . GLY A 1 89 ? 1.477 -8.273 16.132 1.00 86.50 89 GLY A CA 1
ATOM 715 C C . GLY A 1 89 ? -0.018 -8.518 16.130 1.00 86.50 89 GLY A C 1
ATOM 716 O O . GLY A 1 89 ? -0.619 -8.811 15.100 1.00 86.50 89 GLY A O 1
ATOM 717 N N . TYR A 1 90 ? -0.606 -8.363 17.307 1.00 80.25 90 TYR A N 1
ATOM 718 C CA . TYR A 1 90 ? -2.040 -8.484 17.522 1.00 80.25 90 TYR A CA 1
ATOM 719 C C . TYR A 1 90 ? -2.599 -7.146 17.988 1.00 80.25 90 TYR A C 1
ATOM 721 O O . TYR A 1 90 ? -2.019 -6.502 18.862 1.00 80.25 90 TYR A O 1
ATOM 729 N N . GLY A 1 91 ? -3.702 -6.712 17.396 1.00 73.75 91 GLY A N 1
ATOM 730 C CA . GLY A 1 91 ? -4.480 -5.569 17.860 1.00 73.75 91 GLY A CA 1
ATOM 731 C C . GLY A 1 91 ? -5.589 -5.984 18.833 1.00 73.75 91 GLY A C 1
ATOM 732 O O . GLY A 1 91 ? -5.629 -7.136 19.283 1.00 73.75 91 GLY A O 1
ATOM 733 N N . PRO A 1 92 ? -6.513 -5.060 19.137 1.00 62.53 92 PRO A N 1
ATOM 734 C CA . PRO A 1 92 ? -7.710 -5.351 19.920 1.00 62.53 92 PRO A CA 1
ATOM 735 C C . PRO A 1 92 ? -8.508 -6.517 19.340 1.00 62.53 92 PRO A C 1
ATOM 737 O O . PRO A 1 92 ? -8.521 -6.731 18.128 1.00 62.53 92 PRO A O 1
ATOM 740 N N . GLY A 1 93 ? -9.159 -7.288 20.213 1.00 66.81 93 GLY A N 1
ATOM 741 C CA . GLY A 1 93 ? -9.947 -8.455 19.802 1.00 66.81 93 GLY A CA 1
ATOM 742 C C . GLY A 1 93 ? -9.120 -9.595 19.195 1.00 66.81 93 GLY A C 1
ATOM 743 O O . GLY A 1 93 ? -9.682 -10.469 18.548 1.00 66.81 93 GLY A O 1
ATOM 744 N N . GLY A 1 94 ? -7.790 -9.587 19.359 1.00 70.12 94 GLY A N 1
ATOM 745 C CA . GLY A 1 94 ? -6.915 -10.632 18.821 1.00 70.12 94 GLY A CA 1
ATOM 746 C C . GLY A 1 94 ? -6.734 -10.573 17.302 1.00 70.12 94 GLY A C 1
ATOM 747 O O . GLY A 1 94 ? -6.304 -11.555 16.701 1.00 70.12 94 GLY A O 1
ATOM 748 N N . VAL A 1 95 ? -7.041 -9.438 16.668 1.00 73.88 95 VAL A N 1
ATOM 749 C CA . VAL A 1 95 ? -6.866 -9.264 15.220 1.00 73.88 95 VAL A CA 1
ATOM 750 C C . VAL A 1 95 ? -5.380 -9.273 14.871 1.00 73.88 95 VAL A C 1
ATOM 752 O O . VAL A 1 95 ? -4.598 -8.514 15.439 1.00 73.88 95 VAL A O 1
ATOM 755 N N . ALA A 1 96 ? -4.991 -10.117 13.921 1.00 78.38 96 ALA A N 1
ATOM 756 C CA . ALA A 1 96 ? -3.619 -10.221 13.449 1.00 78.38 96 ALA A CA 1
ATOM 757 C C . ALA A 1 96 ? -3.245 -9.063 12.508 1.00 78.38 96 ALA A C 1
ATOM 759 O O . ALA A 1 96 ? -3.980 -8.735 11.577 1.00 78.38 96 ALA A O 1
ATOM 760 N N . PHE A 1 97 ? -2.068 -8.473 12.720 1.00 77.69 97 PHE A N 1
ATOM 761 C CA . PHE A 1 97 ? -1.522 -7.392 11.903 1.00 77.69 97 PHE A CA 1
ATOM 762 C C . PHE A 1 97 ? -0.118 -7.726 11.409 1.00 77.69 97 PHE A C 1
ATOM 764 O O . PHE A 1 97 ? 0.773 -8.063 12.191 1.00 77.69 97 PHE A O 1
ATOM 771 N N . VAL A 1 98 ? 0.096 -7.506 10.113 1.00 80.62 98 VAL A N 1
ATOM 772 C CA . VAL A 1 98 ? 1.421 -7.451 9.495 1.00 80.62 98 VAL A CA 1
ATOM 773 C C . VAL A 1 98 ? 1.685 -6.020 9.037 1.00 80.62 98 VAL A C 1
ATOM 775 O O . VAL A 1 98 ? 0.918 -5.441 8.268 1.00 80.62 98 VAL A O 1
ATOM 778 N N . VAL A 1 99 ? 2.778 -5.430 9.512 1.00 79.75 99 VAL A N 1
ATOM 779 C CA . VAL A 1 99 ? 3.185 -4.059 9.196 1.00 79.75 99 VAL A CA 1
ATOM 780 C C . VAL A 1 99 ? 4.505 -4.094 8.440 1.00 79.75 99 VAL A C 1
ATOM 782 O O . VAL A 1 99 ? 5.567 -4.314 9.016 1.00 79.75 99 VAL A O 1
ATOM 785 N N . THR A 1 100 ? 4.450 -3.823 7.139 1.00 77.06 100 THR A N 1
ATOM 786 C CA . THR A 1 100 ? 5.646 -3.651 6.306 1.00 77.06 100 THR A CA 1
ATOM 787 C C . THR A 1 100 ? 6.168 -2.220 6.413 1.00 77.06 100 THR A C 1
ATOM 789 O O . THR A 1 100 ? 5.408 -1.263 6.217 1.00 77.06 100 THR A O 1
ATOM 792 N N . ALA A 1 101 ? 7.462 -2.050 6.658 1.00 77.12 101 ALA A N 1
ATOM 793 C CA . ALA A 1 101 ? 8.108 -0.748 6.718 1.00 77.12 101 ALA A CA 1
ATOM 794 C C . ALA A 1 101 ? 9.414 -0.736 5.924 1.00 77.12 101 ALA A C 1
ATOM 796 O O . ALA A 1 101 ? 10.176 -1.691 5.942 1.00 77.12 101 ALA A O 1
ATOM 797 N N . LEU A 1 102 ? 9.695 0.401 5.294 1.00 77.94 102 LEU A N 1
ATOM 798 C CA . LEU A 1 102 ? 10.972 0.682 4.652 1.00 77.94 102 LEU A CA 1
ATOM 799 C C . LEU A 1 102 ? 11.747 1.672 5.531 1.00 77.94 102 LEU A C 1
ATOM 801 O O . LEU A 1 102 ? 11.344 2.835 5.674 1.00 77.94 102 LEU A O 1
ATOM 805 N N . THR A 1 103 ? 12.837 1.217 6.149 1.00 82.81 103 THR A N 1
ATOM 806 C CA . THR A 1 103 ? 13.547 1.988 7.180 1.00 82.81 103 THR A CA 1
ATOM 807 C C . THR A 1 103 ? 15.065 1.911 7.067 1.00 82.81 103 THR A C 1
ATOM 809 O O . THR A 1 103 ? 15.635 0.873 6.740 1.00 82.81 103 THR A O 1
ATOM 812 N N . ASP A 1 104 ? 15.707 3.031 7.377 1.00 84.94 104 ASP A N 1
ATOM 813 C CA . ASP A 1 104 ? 17.147 3.203 7.580 1.00 84.94 104 ASP A CA 1
ATOM 814 C C . ASP A 1 104 ? 17.562 2.957 9.045 1.00 84.94 104 ASP A C 1
ATOM 816 O O . ASP A 1 104 ? 18.746 2.899 9.366 1.00 84.94 104 ASP A O 1
ATOM 820 N N . ASN A 1 105 ? 16.595 2.812 9.958 1.00 87.38 105 ASN A N 1
ATOM 821 C CA . ASN A 1 105 ? 16.845 2.579 11.375 1.00 87.38 105 ASN A CA 1
ATOM 822 C C . ASN A 1 105 ? 15.782 1.649 11.973 1.00 87.38 105 ASN A C 1
ATOM 824 O O . ASN A 1 105 ? 14.715 2.081 12.422 1.00 87.38 105 ASN A O 1
ATOM 828 N N . LYS A 1 106 ? 16.114 0.356 12.016 1.00 89.50 106 LYS A N 1
ATOM 829 C CA . LYS A 1 106 ? 15.236 -0.709 12.522 1.00 89.50 106 LYS A CA 1
ATOM 830 C C . LYS A 1 106 ? 14.806 -0.487 13.975 1.00 89.50 106 LYS A C 1
ATOM 832 O O . LYS A 1 106 ? 13.646 -0.715 14.298 1.00 89.50 106 LYS A O 1
ATOM 837 N N . ASN A 1 107 ? 15.706 -0.001 14.834 1.00 89.88 107 ASN A N 1
ATOM 838 C CA . ASN A 1 107 ? 15.431 0.195 16.262 1.00 89.88 107 ASN A CA 1
ATOM 839 C C . ASN A 1 107 ? 14.433 1.332 16.498 1.00 89.88 107 ASN A C 1
ATOM 841 O O . ASN A 1 107 ? 13.494 1.179 17.280 1.00 89.88 107 ASN A O 1
ATOM 845 N N . ARG A 1 108 ? 14.603 2.454 15.786 1.00 90.50 108 ARG A N 1
ATOM 846 C CA . ARG A 1 108 ? 13.665 3.583 15.840 1.00 90.50 108 ARG A CA 1
ATOM 847 C C . ARG A 1 108 ? 12.279 3.151 15.369 1.00 90.50 108 ARG A C 1
ATOM 849 O O . ARG A 1 108 ? 11.306 3.350 16.088 1.00 90.50 108 ARG A O 1
ATOM 856 N N . THR A 1 109 ? 12.202 2.502 14.208 1.00 82.81 109 THR A N 1
ATOM 857 C CA . THR A 1 109 ? 10.922 2.053 13.648 1.00 82.81 109 THR A CA 1
ATOM 858 C C . THR A 1 109 ? 10.251 1.000 14.528 1.00 82.81 109 THR A C 1
ATOM 860 O O . THR A 1 109 ? 9.058 1.111 14.780 1.00 82.81 109 THR A O 1
ATOM 863 N N . ALA A 1 110 ? 10.996 0.044 15.089 1.00 84.38 110 ALA A N 1
ATOM 864 C CA . ALA A 1 110 ? 10.436 -0.948 16.007 1.00 84.38 110 ALA A CA 1
ATOM 865 C C . ALA A 1 110 ? 9.851 -0.300 17.272 1.00 84.38 110 ALA A C 1
ATOM 867 O O . ALA A 1 110 ? 8.798 -0.716 17.750 1.00 84.38 110 ALA A O 1
ATOM 868 N N . SER A 1 111 ? 10.523 0.721 17.815 1.00 83.69 111 SER A N 1
ATOM 869 C CA . SER A 1 111 ? 10.031 1.481 18.969 1.00 83.69 111 SER A CA 1
ATOM 870 C C . SER A 1 111 ? 8.736 2.234 18.646 1.00 83.69 111 SER A C 1
ATOM 872 O O . SER A 1 111 ? 7.766 2.142 19.398 1.00 83.69 111 SER A O 1
ATOM 874 N N . GLU A 1 112 ? 8.688 2.914 17.497 1.00 73.88 112 GLU A N 1
ATOM 875 C CA . GLU A 1 112 ? 7.492 3.622 17.024 1.00 73.88 112 GLU A CA 1
ATOM 876 C C . GLU A 1 112 ? 6.315 2.664 16.801 1.00 73.88 112 GLU A C 1
ATOM 878 O O . GLU A 1 112 ? 5.223 2.908 17.310 1.00 73.88 112 GLU A O 1
ATOM 883 N N . VAL A 1 113 ? 6.540 1.546 16.103 1.00 74.88 113 VAL A N 1
ATOM 884 C CA . VAL A 1 113 ? 5.506 0.533 15.846 1.00 74.88 113 VAL A CA 1
ATOM 885 C C . VAL A 1 113 ? 5.000 -0.059 17.160 1.00 74.88 113 VAL A C 1
ATOM 887 O O . VAL A 1 113 ? 3.792 -0.102 17.380 1.00 74.88 113 VAL A O 1
ATOM 890 N N . ARG A 1 114 ? 5.897 -0.437 18.079 1.00 83.56 114 ARG A N 1
ATOM 891 C CA . ARG A 1 114 ? 5.507 -0.948 19.401 1.00 83.56 114 ARG A CA 1
ATOM 892 C C . ARG A 1 114 ? 4.655 0.060 20.167 1.00 83.56 114 ARG A C 1
ATOM 894 O O . ARG A 1 114 ? 3.626 -0.317 20.711 1.00 83.56 114 ARG A O 1
ATOM 901 N N . SER A 1 115 ? 5.051 1.333 20.170 1.00 72.44 115 SER A N 1
ATOM 902 C CA . SER A 1 115 ? 4.279 2.391 20.826 1.00 72.44 115 SER A CA 1
ATOM 903 C C . SER A 1 115 ? 2.880 2.543 20.230 1.00 72.44 115 SER A C 1
ATOM 905 O O . SER A 1 115 ? 1.953 2.852 20.976 1.00 72.44 115 SER A O 1
ATOM 907 N N . VAL A 1 116 ? 2.717 2.342 18.918 1.00 68.88 116 VAL A N 1
ATOM 908 C CA . VAL A 1 116 ? 1.404 2.352 18.261 1.00 68.88 116 VAL A CA 1
ATOM 909 C C . VAL A 1 116 ? 0.568 1.166 18.732 1.00 68.88 116 VAL A C 1
ATOM 911 O O . VAL A 1 116 ? -0.525 1.394 19.236 1.00 68.88 116 VAL A O 1
ATOM 914 N N . PHE A 1 117 ? 1.084 -0.066 18.665 1.00 70.94 117 PHE A N 1
ATOM 915 C CA . PHE A 1 117 ? 0.364 -1.245 19.169 1.00 70.94 117 PHE A CA 1
ATOM 916 C C . PHE A 1 117 ? -0.083 -1.053 20.626 1.00 70.94 117 PHE A C 1
ATOM 918 O O . PHE A 1 117 ? -1.269 -1.176 20.916 1.00 70.94 117 PHE A O 1
ATOM 925 N N . SER A 1 118 ? 0.826 -0.642 21.517 1.00 72.31 118 SER A N 1
ATOM 926 C CA . SER A 1 118 ? 0.503 -0.433 22.935 1.00 72.31 118 SER A CA 1
ATOM 927 C C . SER A 1 118 ? -0.531 0.670 23.167 1.00 72.31 118 SER A C 1
ATOM 929 O O . SER A 1 118 ? -1.361 0.548 24.065 1.00 72.31 118 SER A O 1
ATOM 931 N N . LYS A 1 119 ? -0.507 1.744 22.366 1.00 65.38 119 LYS A N 1
ATOM 932 C CA . LYS A 1 119 ? -1.500 2.825 22.452 1.00 65.38 119 LYS A CA 1
ATOM 933 C C . LYS A 1 119 ? -2.911 2.339 22.107 1.00 65.38 119 LYS A C 1
ATOM 935 O O . LYS A 1 119 ? -3.871 2.859 22.660 1.00 65.38 119 LYS A O 1
ATOM 940 N N . PHE A 1 120 ? -3.019 1.368 21.207 1.00 59.47 120 PHE A N 1
ATOM 941 C CA . PHE A 1 120 ? -4.283 0.827 20.714 1.00 59.47 120 PHE A CA 1
ATOM 942 C C . PHE A 1 120 ? -4.581 -0.557 21.287 1.00 59.47 120 PHE A C 1
ATOM 944 O O . PHE A 1 120 ? -5.089 -1.402 20.568 1.00 59.47 120 PHE A O 1
ATOM 951 N N . HIS A 1 121 ? -4.228 -0.813 22.551 1.00 73.00 121 HIS A N 1
ATOM 952 C CA . HIS A 1 121 ? -4.527 -2.072 23.254 1.00 73.00 121 HIS A CA 1
ATOM 953 C C . HIS A 1 121 ? -4.104 -3.352 22.505 1.00 73.00 121 HIS A C 1
ATOM 955 O O . HIS A 1 121 ? -4.689 -4.417 22.685 1.00 73.00 121 HIS A O 1
ATOM 961 N N . GLY A 1 122 ? -3.070 -3.248 21.674 1.00 75.81 122 GLY A N 1
ATOM 962 C CA . GLY A 1 122 ? -2.436 -4.352 20.974 1.00 75.81 122 GLY A CA 1
ATOM 963 C C . GLY A 1 122 ? -1.015 -4.601 21.469 1.00 75.81 122 GLY A C 1
ATOM 964 O O . GLY A 1 122 ? -0.467 -3.864 22.291 1.00 75.81 122 GLY A O 1
ATOM 965 N N . ASN A 1 123 ? -0.385 -5.631 20.915 1.00 83.00 123 ASN A N 1
ATOM 966 C CA . ASN A 1 123 ? 0.983 -6.016 21.216 1.00 83.00 123 ASN A CA 1
ATOM 967 C C . ASN A 1 123 ? 1.760 -6.308 19.936 1.00 83.00 123 ASN A C 1
ATOM 969 O O . ASN A 1 123 ? 1.322 -7.084 19.086 1.00 83.00 123 ASN A O 1
ATOM 973 N N . LEU A 1 124 ? 2.951 -5.718 19.841 1.00 88.12 124 LEU A N 1
ATOM 974 C CA . LEU A 1 124 ? 3.934 -6.121 18.846 1.00 88.12 124 LEU A CA 1
ATOM 975 C C . LEU A 1 124 ? 4.514 -7.479 19.263 1.00 88.12 124 LEU A C 1
ATOM 977 O O . LEU A 1 124 ? 5.085 -7.600 20.348 1.00 88.12 124 LEU A O 1
ATOM 981 N N . GLY A 1 125 ? 4.342 -8.477 18.406 1.00 90.81 125 GLY A N 1
ATOM 982 C CA . GLY A 1 125 ? 4.874 -9.821 18.568 1.00 90.81 125 GLY A CA 1
ATOM 983 C C . GLY A 1 125 ? 6.322 -9.951 18.097 1.00 90.81 125 GLY A C 1
ATOM 984 O O . GLY A 1 125 ? 7.001 -8.974 17.773 1.00 90.81 125 GLY A O 1
ATOM 985 N N . VAL A 1 126 ? 6.791 -11.195 18.085 1.00 92.56 126 VAL A N 1
ATOM 986 C CA . VAL A 1 126 ? 8.061 -11.599 17.465 1.00 92.56 126 VAL A CA 1
ATOM 987 C C . VAL A 1 126 ? 7.818 -12.083 16.034 1.00 92.56 126 VAL A C 1
ATOM 989 O O . VAL A 1 126 ? 6.689 -12.432 15.684 1.00 92.56 126 VAL A O 1
ATOM 992 N N . ASP A 1 127 ? 8.862 -12.137 15.216 1.00 89.81 127 ASP A N 1
ATOM 993 C CA . ASP A 1 127 ? 8.791 -12.699 13.863 1.00 89.81 127 ASP A CA 1
ATOM 994 C C . ASP A 1 127 ? 8.163 -14.108 13.903 1.00 89.81 127 ASP A C 1
ATOM 996 O O . ASP A 1 127 ? 8.553 -14.944 14.724 1.00 89.81 127 ASP A O 1
ATOM 1000 N N . GLY A 1 128 ? 7.166 -14.368 13.053 1.00 88.94 128 GLY A N 1
ATOM 1001 C CA . GLY A 1 128 ? 6.414 -15.631 13.049 1.00 88.94 128 GLY A CA 1
ATOM 1002 C C . GLY A 1 128 ? 5.107 -15.639 13.855 1.00 88.94 128 GLY A C 1
ATOM 1003 O O . GLY A 1 128 ? 4.359 -16.616 13.778 1.00 88.94 128 GLY A O 1
ATOM 1004 N N . SER A 1 129 ? 4.810 -14.587 14.628 1.00 89.75 129 SER A N 1
ATOM 1005 C CA . SER A 1 129 ? 3.627 -14.535 15.508 1.00 89.75 129 SER A CA 1
ATOM 1006 C C . SER A 1 129 ? 2.292 -14.632 14.767 1.00 89.75 129 SER A C 1
ATOM 1008 O O . SER A 1 129 ? 1.352 -15.221 15.301 1.00 89.75 129 SER A O 1
ATOM 1010 N N . VAL A 1 130 ? 2.192 -14.036 13.578 1.00 88.62 130 VAL A N 1
ATOM 1011 C CA . VAL A 1 130 ? 0.967 -14.012 12.763 1.00 88.62 130 VAL A CA 1
ATOM 1012 C C . VAL A 1 130 ? 1.203 -14.360 11.303 1.00 88.62 130 VAL A C 1
ATOM 1014 O O . VAL A 1 130 ? 0.238 -14.617 10.600 1.00 88.62 130 VAL A O 1
ATOM 1017 N N . SER A 1 131 ? 2.444 -14.384 10.816 1.00 88.06 131 SER A N 1
ATOM 1018 C CA . SER A 1 131 ? 2.738 -14.580 9.388 1.00 88.06 131 SER A CA 1
ATOM 1019 C C . SER A 1 131 ? 2.178 -15.875 8.801 1.00 88.06 131 SER A C 1
ATOM 1021 O O . SER A 1 131 ? 1.853 -15.898 7.624 1.00 88.06 131 SER A O 1
ATOM 1023 N N . HIS A 1 132 ? 1.978 -16.922 9.604 1.00 89.31 132 HIS A N 1
ATOM 1024 C CA . HIS A 1 132 ? 1.305 -18.152 9.170 1.00 89.31 132 HIS A CA 1
ATOM 1025 C C . HIS A 1 132 ? -0.183 -17.958 8.809 1.00 89.31 132 HIS A C 1
ATOM 1027 O O . HIS A 1 132 ? -0.747 -18.795 8.111 1.00 89.31 132 HIS A O 1
ATOM 1033 N N . MET A 1 133 ? -0.806 -16.864 9.264 1.00 84.19 133 MET A N 1
ATOM 1034 C CA . MET A 1 133 ? -2.187 -16.465 8.952 1.00 84.19 133 MET A CA 1
ATOM 1035 C C . MET A 1 133 ? -2.294 -15.653 7.649 1.00 84.19 133 MET A C 1
ATOM 1037 O O . MET A 1 133 ? -3.376 -15.165 7.314 1.00 84.19 133 MET A O 1
ATOM 1041 N N . PHE A 1 134 ? -1.179 -15.456 6.936 1.00 84.62 134 PHE A N 1
ATOM 1042 C CA . PHE A 1 134 ? -1.121 -14.663 5.715 1.00 84.62 134 PHE A CA 1
ATOM 1043 C C . PHE A 1 134 ? -0.321 -15.368 4.619 1.00 84.62 134 PHE A C 1
ATOM 1045 O O . PHE A 1 134 ? 0.775 -15.874 4.851 1.00 84.62 134 PHE A O 1
ATOM 1052 N N . ASP A 1 135 ? -0.817 -15.282 3.392 1.00 84.94 135 ASP A N 1
ATOM 1053 C CA . ASP A 1 135 ? -0.067 -15.630 2.195 1.00 84.94 135 ASP A CA 1
ATOM 1054 C C . ASP A 1 135 ? 0.672 -14.397 1.669 1.00 84.94 135 ASP A C 1
ATOM 1056 O O . ASP A 1 135 ? 0.095 -13.317 1.504 1.00 84.94 135 ASP A O 1
ATOM 1060 N N . VAL A 1 136 ? 1.966 -14.554 1.383 1.00 89.56 136 VAL A N 1
ATOM 1061 C CA . VAL A 1 136 ? 2.787 -13.504 0.767 1.00 89.56 136 VAL A CA 1
ATOM 1062 C C . VAL A 1 136 ? 2.784 -13.697 -0.742 1.00 89.56 136 VAL A C 1
ATOM 1064 O O . VAL A 1 136 ? 3.419 -14.616 -1.266 1.00 89.56 136 VAL A O 1
ATOM 1067 N N . VAL A 1 137 ? 2.085 -12.810 -1.444 1.00 88.69 137 VAL A N 1
ATOM 1068 C CA . VAL A 1 137 ? 1.872 -12.907 -2.892 1.00 88.69 137 VAL A CA 1
ATOM 1069 C C . VAL A 1 137 ? 2.420 -11.684 -3.614 1.00 88.69 137 VAL A C 1
ATOM 1071 O O . VAL A 1 137 ? 2.422 -10.569 -3.092 1.00 88.69 137 VAL A O 1
ATOM 1074 N N . GLY A 1 138 ? 2.880 -11.882 -4.844 1.00 88.81 138 GLY A N 1
ATOM 1075 C CA . GLY A 1 138 ? 3.045 -10.790 -5.790 1.00 88.81 138 GLY A CA 1
ATOM 1076 C C . GLY A 1 138 ? 1.683 -10.405 -6.357 1.00 88.81 138 GLY A C 1
ATOM 1077 O O . GLY A 1 138 ? 0.942 -11.277 -6.796 1.00 88.81 138 GLY A O 1
ATOM 1078 N N . CYS A 1 139 ? 1.357 -9.116 -6.355 1.00 89.12 139 CYS A N 1
ATOM 1079 C CA . CYS A 1 139 ? 0.106 -8.591 -6.886 1.00 89.12 139 CYS A CA 1
ATOM 1080 C C . CYS A 1 139 ? 0.384 -7.506 -7.929 1.00 89.12 139 CYS A C 1
ATOM 1082 O O . CYS A 1 139 ? 1.151 -6.570 -7.681 1.00 89.12 139 CYS A O 1
ATOM 1084 N N . ILE A 1 140 ? -0.274 -7.614 -9.082 1.00 90.81 140 ILE A N 1
ATOM 1085 C CA . ILE A 1 140 ? -0.200 -6.665 -10.197 1.00 90.81 140 ILE A CA 1
ATOM 1086 C C . ILE A 1 140 ? -1.627 -6.236 -10.534 1.00 90.81 140 ILE A C 1
ATOM 1088 O O . ILE A 1 140 ? -2.491 -7.086 -10.714 1.00 90.81 140 ILE A O 1
ATOM 1092 N N . LYS A 1 141 ? -1.899 -4.931 -10.596 1.00 91.00 141 LYS A N 1
ATOM 1093 C CA . LYS A 1 141 ? -3.244 -4.382 -10.811 1.00 91.00 141 LYS A CA 1
ATOM 1094 C C . LYS A 1 141 ? -3.292 -3.567 -12.090 1.00 91.00 141 LYS A C 1
ATOM 1096 O O . LYS A 1 141 ? -2.456 -2.683 -12.286 1.00 91.00 141 LYS A O 1
ATOM 1101 N N . TYR A 1 142 ? -4.309 -3.832 -12.901 1.00 90.75 142 TYR A N 1
ATOM 1102 C CA . TYR A 1 142 ? -4.583 -3.121 -14.144 1.00 90.75 142 TYR A CA 1
ATOM 1103 C C . TYR A 1 142 ? -6.021 -2.604 -14.170 1.00 90.75 142 TYR A C 1
ATOM 1105 O O . TYR A 1 142 ? -6.971 -3.333 -13.878 1.00 90.75 142 TYR A O 1
ATOM 1113 N N . LYS A 1 143 ? -6.189 -1.347 -14.568 1.00 90.19 143 LYS A N 1
ATOM 1114 C CA . LYS A 1 143 ? -7.475 -0.705 -14.841 1.00 90.19 143 LYS A CA 1
ATOM 1115 C C . LYS A 1 143 ? -7.728 -0.652 -16.336 1.00 90.19 143 LYS A C 1
ATOM 1117 O O . LYS A 1 143 ? -6.805 -0.473 -17.122 1.00 90.19 143 LYS A O 1
ATOM 1122 N N . ASN A 1 144 ? -9.003 -0.707 -16.718 1.00 90.44 144 ASN A N 1
ATOM 1123 C CA . ASN A 1 144 ? -9.443 -0.522 -18.107 1.00 90.44 144 ASN A CA 1
ATOM 1124 C C . ASN A 1 144 ? -8.766 -1.474 -19.116 1.00 90.44 144 ASN A C 1
ATOM 1126 O O . ASN A 1 144 ? -8.575 -1.106 -20.274 1.00 90.44 144 ASN A O 1
ATOM 1130 N N . VAL A 1 145 ? -8.401 -2.681 -18.680 1.00 93.50 145 VAL A N 1
ATOM 1131 C CA . VAL A 1 145 ? -7.882 -3.743 -19.550 1.00 93.50 145 VAL A CA 1
ATOM 1132 C C . VAL A 1 145 ? -8.964 -4.775 -19.835 1.00 93.50 145 VAL A C 1
ATOM 1134 O O . VAL A 1 145 ? -9.909 -4.943 -19.062 1.00 93.50 145 VAL A O 1
ATOM 1137 N N . ASP A 1 146 ? -8.822 -5.462 -20.962 1.00 95.06 146 ASP A N 1
ATOM 1138 C CA . ASP A 1 146 ? -9.665 -6.600 -21.302 1.00 95.06 146 ASP A CA 1
ATOM 1139 C C . ASP A 1 146 ? -9.319 -7.787 -20.392 1.00 95.06 146 ASP A C 1
ATOM 1141 O O . ASP A 1 146 ? -8.163 -8.209 -20.334 1.00 95.06 146 ASP A O 1
ATOM 1145 N N . PHE A 1 147 ? -10.310 -8.280 -19.643 1.00 93.25 147 PHE A N 1
ATOM 1146 C CA . PHE A 1 147 ? -10.090 -9.325 -18.642 1.00 93.25 147 PHE A CA 1
ATOM 1147 C C . PHE A 1 147 ? -9.667 -10.646 -19.279 1.00 93.25 147 PHE A C 1
ATOM 1149 O O . PHE A 1 147 ? -8.742 -11.268 -18.773 1.00 93.25 147 PHE A O 1
ATOM 1156 N N . ASP A 1 148 ? -10.299 -11.049 -20.381 1.00 95.25 148 ASP A N 1
ATOM 1157 C CA . ASP A 1 148 ? -10.036 -12.348 -21.003 1.00 95.25 148 ASP A CA 1
ATOM 1158 C C . ASP A 1 148 ? -8.595 -12.398 -21.530 1.00 95.25 148 ASP A C 1
ATOM 1160 O O . ASP A 1 148 ? -7.850 -13.333 -21.239 1.00 95.25 148 ASP A O 1
ATOM 1164 N N . LYS A 1 149 ? -8.138 -11.320 -22.181 1.00 96.25 149 LYS A N 1
ATOM 1165 C CA . LYS A 1 149 ? -6.733 -11.191 -22.600 1.00 96.25 149 LYS A CA 1
ATOM 1166 C C . LYS A 1 149 ? -5.757 -11.151 -21.430 1.00 96.25 149 LYS A C 1
ATOM 1168 O O . LYS A 1 149 ? -4.672 -11.725 -21.525 1.00 96.25 149 LYS A O 1
ATOM 1173 N N . LEU A 1 150 ? -6.091 -10.424 -20.360 1.00 96.88 150 LEU A N 1
ATOM 1174 C CA . LEU A 1 150 ? -5.244 -10.358 -19.167 1.00 96.88 150 LEU A CA 1
ATOM 1175 C C . LEU A 1 150 ? -5.113 -11.739 -18.527 1.00 96.88 150 LEU A C 1
ATOM 1177 O O . LEU A 1 150 ? -4.011 -12.126 -18.157 1.00 96.88 150 LEU A O 1
ATOM 1181 N N . PHE A 1 151 ? -6.225 -12.463 -18.423 1.00 95.75 151 PHE A N 1
ATOM 1182 C CA . PHE A 1 151 ? -6.295 -13.800 -17.857 1.00 95.75 151 PHE A CA 1
ATOM 1183 C C . PHE A 1 151 ? -5.406 -14.780 -18.627 1.00 95.75 151 PHE A C 1
ATOM 1185 O O . PHE A 1 151 ? -4.542 -15.414 -18.023 1.00 95.75 151 PHE A O 1
ATOM 1192 N N . GLU A 1 152 ? -5.555 -14.848 -19.954 1.00 95.19 152 GLU A N 1
ATOM 1193 C CA . GLU A 1 152 ? -4.733 -15.713 -20.812 1.00 95.19 152 GLU A CA 1
ATOM 1194 C C . GLU A 1 152 ? -3.237 -15.394 -20.666 1.00 95.19 152 GLU A C 1
ATOM 1196 O O . GLU A 1 152 ? -2.438 -16.268 -20.332 1.00 95.19 152 GLU A O 1
ATOM 1201 N N . SER A 1 153 ? -2.863 -14.118 -20.814 1.00 95.81 153 SER A N 1
ATOM 1202 C CA . SER A 1 153 ? -1.465 -13.680 -20.720 1.00 95.81 153 SER A CA 1
ATOM 1203 C C . SER A 1 153 ? -0.854 -13.924 -19.335 1.00 95.81 153 SER A C 1
ATOM 1205 O O . SER A 1 153 ? 0.315 -14.293 -19.218 1.00 95.81 153 SER A O 1
ATOM 1207 N N . ALA A 1 154 ? -1.633 -13.742 -18.269 1.00 94.75 154 ALA A N 1
ATOM 1208 C CA . ALA A 1 154 ? -1.179 -13.981 -16.906 1.00 94.75 154 ALA A CA 1
ATOM 1209 C C . ALA A 1 154 ? -0.928 -15.471 -16.638 1.00 94.75 154 ALA A C 1
ATOM 1211 O O . ALA A 1 154 ? 0.112 -15.811 -16.069 1.00 94.75 154 ALA A O 1
ATOM 1212 N N . ILE A 1 155 ? -1.833 -16.355 -17.071 1.00 93.38 155 ILE A N 1
ATOM 1213 C CA . ILE A 1 155 ? -1.674 -17.806 -16.895 1.00 93.38 155 ILE A CA 1
ATOM 1214 C C . ILE A 1 155 ? -0.456 -18.329 -17.655 1.00 93.38 155 ILE A C 1
ATOM 1216 O O . ILE A 1 155 ? 0.329 -19.089 -17.086 1.00 93.38 155 ILE A O 1
ATOM 1220 N N . ASP A 1 156 ? -0.236 -17.862 -18.885 1.00 94.56 156 ASP A N 1
ATOM 1221 C CA . ASP A 1 156 ? 0.940 -18.232 -19.686 1.00 94.56 156 ASP A CA 1
ATOM 1222 C C . ASP A 1 156 ? 2.274 -17.833 -19.022 1.00 94.56 156 ASP A C 1
ATOM 1224 O O . ASP A 1 156 ? 3.339 -18.331 -19.392 1.00 94.56 156 ASP A O 1
ATOM 1228 N N . ASN A 1 157 ? 2.226 -16.942 -18.027 1.00 94.56 157 ASN A N 1
ATOM 1229 C CA . ASN A 1 157 ? 3.380 -16.427 -17.299 1.00 94.56 157 ASN A CA 1
ATOM 1230 C C . ASN A 1 157 ? 3.417 -16.844 -15.821 1.00 94.56 157 ASN A C 1
ATOM 1232 O O . ASN A 1 157 ? 4.062 -16.167 -15.022 1.00 94.56 157 ASN A O 1
ATOM 1236 N N . ASP A 1 158 ? 2.791 -17.969 -15.464 1.00 93.19 158 ASP A N 1
ATOM 1237 C CA . ASP A 1 158 ? 2.794 -18.551 -14.111 1.00 93.19 158 ASP A CA 1
ATOM 1238 C C . ASP A 1 158 ? 2.110 -17.678 -13.039 1.00 93.19 158 ASP A C 1
ATOM 1240 O O . ASP A 1 158 ? 2.491 -17.682 -11.861 1.00 93.19 158 ASP A O 1
ATOM 1244 N N . ALA A 1 159 ? 1.080 -16.915 -13.416 1.00 93.88 159 ALA A N 1
ATOM 1245 C CA . ALA A 1 159 ? 0.180 -16.339 -12.424 1.00 93.88 159 ALA A CA 1
ATOM 1246 C C . ALA A 1 159 ? -0.538 -17.449 -11.634 1.00 93.88 159 ALA A C 1
ATOM 1248 O O . ALA A 1 159 ? -0.966 -18.460 -12.185 1.00 93.88 159 ALA A O 1
ATOM 1249 N N . ILE A 1 160 ? -0.679 -17.236 -10.326 1.00 93.44 160 ILE A N 1
ATOM 1250 C CA . ILE A 1 160 ? -1.428 -18.104 -9.412 1.00 93.44 160 ILE A CA 1
ATOM 1251 C C . ILE A 1 160 ? -2.931 -17.919 -9.625 1.00 93.44 160 ILE A C 1
ATOM 1253 O O . ILE A 1 160 ? -3.674 -18.895 -9.594 1.00 93.44 160 ILE A O 1
ATOM 1257 N N . ASP A 1 161 ? -3.374 -16.674 -9.796 1.00 91.50 161 ASP A N 1
ATOM 1258 C CA . ASP A 1 161 ? -4.790 -16.342 -9.935 1.00 91.50 161 ASP A CA 1
ATOM 1259 C C . ASP A 1 161 ? -4.968 -14.989 -10.630 1.00 91.50 161 ASP A C 1
ATOM 1261 O O . ASP A 1 161 ? -4.067 -14.142 -10.614 1.00 91.50 161 ASP A O 1
ATOM 1265 N N . VAL A 1 162 ? -6.141 -14.772 -11.219 1.00 92.44 162 VAL A N 1
ATOM 1266 C CA . VAL A 1 162 ? -6.526 -13.503 -11.835 1.00 92.44 162 VAL A CA 1
ATOM 1267 C C . VAL A 1 162 ? -7.949 -13.158 -11.416 1.00 92.44 162 VAL A C 1
ATOM 1269 O O . VAL A 1 162 ? -8.917 -13.806 -11.809 1.00 92.44 162 VAL A O 1
ATOM 1272 N N . VAL A 1 163 ? -8.080 -12.090 -10.638 1.00 86.81 163 VAL A N 1
ATOM 1273 C CA . VAL A 1 163 ? -9.339 -11.675 -10.025 1.00 86.81 163 VAL A CA 1
ATOM 1274 C C . VAL A 1 163 ? -9.863 -10.430 -10.726 1.00 86.81 163 VAL A C 1
ATOM 1276 O O . VAL A 1 163 ? -9.175 -9.413 -10.819 1.00 86.81 163 VAL A O 1
ATOM 1279 N N . LYS A 1 164 ? -11.113 -10.480 -11.190 1.00 84.94 164 LYS A N 1
ATOM 1280 C CA . LYS A 1 164 ? -11.827 -9.300 -11.685 1.00 84.94 164 LYS A CA 1
ATOM 1281 C C . LYS A 1 164 ? -12.569 -8.625 -10.537 1.00 84.94 164 LYS A C 1
ATOM 1283 O O . LYS A 1 164 ? -13.418 -9.247 -9.906 1.00 84.94 164 LYS A O 1
ATOM 1288 N N . LEU A 1 165 ? -12.278 -7.351 -10.301 1.00 81.50 165 LEU A N 1
ATOM 1289 C CA . LEU A 1 165 ? -13.002 -6.492 -9.366 1.00 81.50 165 LEU A CA 1
ATOM 1290 C C . LEU A 1 165 ? -13.702 -5.369 -10.145 1.00 81.50 165 LEU A C 1
ATOM 1292 O O . LEU A 1 165 ? -13.445 -5.170 -11.333 1.00 81.50 165 LEU A O 1
ATOM 1296 N N . ASP A 1 166 ? -14.585 -4.627 -9.474 1.00 75.44 166 ASP A N 1
ATOM 1297 C CA . ASP A 1 166 ? -15.418 -3.596 -10.113 1.00 75.44 166 ASP A CA 1
ATOM 1298 C C . ASP A 1 166 ? -14.597 -2.510 -10.834 1.00 75.44 166 ASP A C 1
ATOM 1300 O O . ASP A 1 166 ? -14.972 -2.058 -11.915 1.00 75.44 166 ASP A O 1
ATOM 1304 N N . ASP A 1 167 ? -13.460 -2.113 -10.252 1.00 77.81 167 ASP A N 1
ATOM 1305 C CA . ASP A 1 167 ? -12.651 -0.979 -10.722 1.00 77.81 167 ASP A CA 1
ATOM 1306 C C . ASP A 1 167 ? -11.332 -1.389 -11.405 1.00 77.81 167 ASP A C 1
ATOM 1308 O O . ASP A 1 167 ? -10.683 -0.557 -12.045 1.00 77.81 167 ASP A O 1
ATOM 1312 N N . PHE A 1 168 ? -10.879 -2.633 -11.229 1.00 84.56 168 PHE A N 1
ATOM 1313 C CA . PHE A 1 168 ? -9.588 -3.127 -11.721 1.00 84.56 168 PHE A CA 1
ATOM 1314 C C . PHE A 1 168 ? -9.541 -4.657 -11.736 1.00 84.56 168 PHE A C 1
ATOM 1316 O O . PHE A 1 168 ? -10.342 -5.329 -11.094 1.00 84.56 168 PHE A O 1
ATOM 1323 N N . CYS A 1 169 ? -8.568 -5.209 -12.449 1.00 86.19 169 CYS A N 1
ATOM 1324 C CA . CYS A 1 169 ? -8.217 -6.622 -12.373 1.00 86.19 169 CYS A CA 1
ATOM 1325 C C . CYS A 1 169 ? -6.923 -6.782 -11.570 1.00 86.19 169 CYS A C 1
ATOM 1327 O O . CYS A 1 169 ? -6.016 -5.953 -11.689 1.00 86.19 169 CYS A O 1
ATOM 1329 N N . GLU A 1 170 ? -6.834 -7.840 -10.772 1.00 90.25 170 GLU A N 1
ATOM 1330 C CA . GLU A 1 170 ? -5.627 -8.237 -10.049 1.00 90.25 170 GLU A CA 1
ATOM 1331 C C . GLU A 1 170 ? -5.068 -9.522 -10.643 1.00 90.25 170 GLU A C 1
ATOM 1333 O O . GLU A 1 170 ? -5.804 -10.479 -10.846 1.00 90.25 170 GLU A O 1
ATOM 1338 N N . VAL A 1 171 ? -3.761 -9.559 -10.864 1.00 95.31 171 VAL A N 1
ATOM 1339 C CA . VAL A 1 171 ? -3.007 -10.774 -11.162 1.00 95.31 171 VAL A CA 1
ATOM 1340 C C . VAL A 1 171 ? -2.159 -11.103 -9.943 1.00 95.31 171 VAL A C 1
ATOM 1342 O O . VAL A 1 171 ? -1.352 -10.277 -9.500 1.00 95.31 171 VAL A O 1
ATOM 1345 N N . LEU A 1 172 ? -2.344 -12.303 -9.404 1.00 93.00 172 LEU A N 1
ATOM 1346 C CA . LEU A 1 172 ? -1.600 -12.835 -8.270 1.00 93.00 172 LEU A CA 1
ATOM 1347 C C . LEU A 1 172 ? -0.542 -13.812 -8.764 1.00 93.00 172 LEU A C 1
ATOM 1349 O O . LEU A 1 172 ? -0.780 -14.590 -9.678 1.00 93.00 172 LEU A O 1
ATOM 1353 N N . CYS A 1 173 ? 0.631 -13.795 -8.149 1.00 93.94 173 CYS A N 1
ATOM 1354 C CA . CYS A 1 173 ? 1.731 -14.703 -8.459 1.00 93.94 173 CYS A CA 1
ATOM 1355 C C . CYS A 1 173 ? 2.569 -14.973 -7.207 1.00 93.94 173 CYS A C 1
ATOM 1357 O O . CYS A 1 173 ? 2.387 -14.339 -6.162 1.00 93.94 173 CYS A O 1
ATOM 1359 N N . ASN A 1 174 ? 3.509 -15.914 -7.289 1.00 95.19 174 ASN A N 1
ATOM 1360 C CA . ASN A 1 174 ? 4.469 -16.096 -6.207 1.00 95.19 174 ASN A CA 1
ATOM 1361 C C . ASN A 1 174 ? 5.320 -14.824 -6.063 1.00 95.19 174 ASN A C 1
ATOM 1363 O O . ASN A 1 174 ? 5.734 -14.236 -7.063 1.00 95.19 174 ASN A O 1
ATOM 1367 N N . GLN A 1 175 ? 5.653 -14.420 -4.833 1.00 89.88 175 GLN A N 1
ATOM 1368 C CA . GLN A 1 175 ? 6.512 -13.252 -4.599 1.00 89.88 175 GLN A CA 1
ATOM 1369 C C . GLN A 1 175 ? 7.840 -13.296 -5.375 1.00 89.88 175 GLN A C 1
ATOM 1371 O O . GLN A 1 175 ? 8.351 -12.254 -5.784 1.00 89.88 175 GLN A O 1
ATOM 1376 N N . LYS A 1 176 ? 8.394 -14.497 -5.599 1.00 91.56 176 LYS A N 1
ATOM 1377 C CA . LYS A 1 176 ? 9.650 -14.692 -6.339 1.00 91.56 176 LYS A CA 1
ATOM 1378 C C . LYS A 1 176 ? 9.488 -14.449 -7.839 1.00 91.56 176 LYS A C 1
ATOM 1380 O O . LYS A 1 176 ? 10.438 -14.018 -8.487 1.00 91.56 176 LYS A O 1
ATOM 1385 N N . ASP A 1 177 ? 8.285 -14.673 -8.354 1.00 91.94 177 ASP A N 1
ATOM 1386 C CA . ASP A 1 177 ? 7.966 -14.580 -9.775 1.00 91.94 177 ASP A CA 1
ATOM 1387 C C . ASP A 1 177 ? 7.398 -13.210 -10.157 1.00 91.94 177 ASP A C 1
ATOM 1389 O O . ASP A 1 177 ? 7.307 -12.906 -11.344 1.00 91.94 177 ASP A O 1
ATOM 1393 N N . LEU A 1 178 ? 7.101 -12.336 -9.183 1.00 90.19 178 LEU A N 1
ATOM 1394 C CA . LEU A 1 178 ? 6.512 -11.011 -9.417 1.00 90.19 178 LEU A CA 1
ATOM 1395 C C . LEU A 1 178 ? 7.219 -10.232 -10.532 1.00 90.19 178 LEU A C 1
ATOM 1397 O O . LEU A 1 178 ? 6.565 -9.679 -11.410 1.00 90.19 178 LEU A O 1
ATOM 1401 N N . SER A 1 179 ? 8.553 -10.202 -10.527 1.00 87.38 179 SER A N 1
ATOM 1402 C CA . SER A 1 179 ? 9.326 -9.500 -11.558 1.00 87.38 179 SER A CA 1
ATOM 1403 C C . SER A 1 179 ? 9.133 -10.109 -12.949 1.00 87.38 179 SER A C 1
ATOM 1405 O O . SER A 1 179 ? 9.013 -9.363 -13.919 1.00 87.38 179 SER A O 1
ATOM 1407 N N . LYS A 1 180 ? 9.087 -11.444 -13.047 1.00 92.12 180 LYS A N 1
ATOM 1408 C CA . LYS A 1 180 ? 8.870 -12.176 -14.302 1.00 92.12 180 LYS A CA 1
ATOM 1409 C C . LYS A 1 180 ? 7.463 -11.904 -14.836 1.00 92.12 180 LYS A C 1
ATOM 1411 O O . LYS A 1 180 ? 7.343 -11.399 -15.950 1.00 92.12 180 LYS A O 1
ATOM 1416 N N . VAL A 1 181 ? 6.435 -12.169 -14.024 1.00 93.75 181 VAL A N 1
ATOM 1417 C CA . VAL A 1 181 ? 5.022 -12.003 -14.411 1.00 93.75 181 VAL A CA 1
ATOM 1418 C C . VAL A 1 181 ? 4.747 -10.555 -14.801 1.00 93.75 181 VAL A C 1
ATOM 1420 O O . VAL A 1 181 ? 4.188 -10.284 -15.859 1.00 93.75 181 VAL A O 1
ATOM 1423 N N . ARG A 1 182 ? 5.224 -9.598 -13.998 1.00 92.12 182 ARG A N 1
ATOM 1424 C CA . ARG A 1 182 ? 5.074 -8.174 -14.300 1.00 92.12 182 ARG A CA 1
ATOM 1425 C C . ARG A 1 182 ? 5.707 -7.800 -15.631 1.00 92.12 182 ARG A C 1
ATOM 1427 O O . ARG A 1 182 ? 5.070 -7.095 -16.397 1.00 92.12 182 ARG A O 1
ATOM 1434 N N . ASN A 1 183 ? 6.948 -8.209 -15.893 1.00 90.31 183 ASN A N 1
ATOM 1435 C CA . ASN A 1 183 ? 7.620 -7.836 -17.140 1.00 90.31 183 ASN A CA 1
ATOM 1436 C C . ASN A 1 183 ? 6.860 -8.365 -18.361 1.00 90.31 183 ASN A C 1
ATOM 1438 O O . ASN A 1 183 ? 6.621 -7.601 -19.288 1.00 90.31 183 ASN A O 1
ATOM 1442 N N . ALA A 1 184 ? 6.409 -9.619 -18.315 1.00 92.50 184 ALA A N 1
ATOM 1443 C CA . ALA A 1 184 ? 5.631 -10.203 -19.400 1.00 92.50 184 ALA A CA 1
ATOM 1444 C C . ALA A 1 184 ? 4.296 -9.473 -19.629 1.00 92.50 184 ALA A C 1
ATOM 1446 O O . ALA A 1 184 ? 3.936 -9.170 -20.764 1.00 92.50 184 ALA A O 1
ATOM 1447 N N . LEU A 1 185 ? 3.585 -9.116 -18.553 1.00 93.88 185 LEU A N 1
ATOM 1448 C CA . LEU A 1 185 ? 2.352 -8.334 -18.660 1.00 93.88 185 LEU A CA 1
ATOM 1449 C C . LEU A 1 185 ? 2.615 -6.898 -19.135 1.00 93.88 185 LEU A C 1
ATOM 1451 O O . LEU A 1 185 ? 1.829 -6.364 -19.916 1.00 93.88 185 LEU A O 1
ATOM 1455 N N . CYS A 1 186 ? 3.728 -6.281 -18.730 1.00 91.56 186 CYS A N 1
ATOM 1456 C CA . CYS A 1 186 ? 4.126 -4.952 -19.195 1.00 91.56 186 CYS A CA 1
ATOM 1457 C C . CYS A 1 186 ? 4.307 -4.893 -20.714 1.00 91.56 186 CYS A C 1
ATOM 1459 O O . CYS A 1 186 ? 3.952 -3.883 -21.321 1.00 91.56 186 CYS A O 1
ATOM 1461 N N . ASP A 1 187 ? 4.823 -5.956 -21.328 1.00 89.94 187 ASP A N 1
ATOM 1462 C CA . ASP A 1 187 ? 5.042 -6.005 -22.776 1.00 89.94 187 ASP A CA 1
ATOM 1463 C C . ASP A 1 187 ? 3.722 -6.003 -23.570 1.00 89.94 187 ASP A C 1
ATOM 1465 O O . ASP A 1 187 ? 3.684 -5.550 -24.715 1.00 89.94 187 ASP A O 1
ATOM 1469 N N . VAL A 1 188 ? 2.626 -6.461 -22.954 1.00 93.62 188 VAL A N 1
ATOM 1470 C CA . VAL A 1 188 ? 1.301 -6.570 -23.588 1.00 93.62 188 VAL A CA 1
ATOM 1471 C C . VAL A 1 188 ? 0.376 -5.412 -23.203 1.00 93.62 188 VAL A C 1
ATOM 1473 O O . VAL A 1 188 ? -0.313 -4.852 -24.057 1.00 93.62 188 VAL A O 1
ATOM 1476 N N . PHE A 1 189 ? 0.353 -5.042 -21.922 1.00 93.75 189 PHE A N 1
ATOM 1477 C CA . PHE A 1 189 ? -0.611 -4.099 -21.341 1.00 93.75 189 PHE A CA 1
ATOM 1478 C C . PHE A 1 189 ? 0.011 -2.756 -20.941 1.00 93.75 189 PHE A C 1
ATOM 1480 O O . PHE A 1 189 ? -0.709 -1.831 -20.565 1.00 93.75 189 PHE A O 1
ATOM 1487 N N . GLY A 1 190 ? 1.335 -2.623 -21.030 1.00 90.88 190 GLY A N 1
ATOM 1488 C CA . GLY A 1 190 ? 2.063 -1.475 -20.500 1.00 90.88 190 GLY A CA 1
ATOM 1489 C C . GLY A 1 190 ? 2.230 -1.527 -18.979 1.00 90.88 190 GLY A C 1
ATOM 1490 O O . GLY A 1 190 ? 1.959 -2.536 -18.324 1.00 90.88 190 GLY A O 1
ATOM 1491 N N . ASP A 1 191 ? 2.719 -0.428 -18.403 1.00 86.25 191 ASP A N 1
ATOM 1492 C CA . ASP A 1 191 ? 2.975 -0.356 -16.963 1.00 86.25 191 ASP A CA 1
ATOM 1493 C C . ASP A 1 191 ? 1.673 -0.554 -16.155 1.00 86.25 1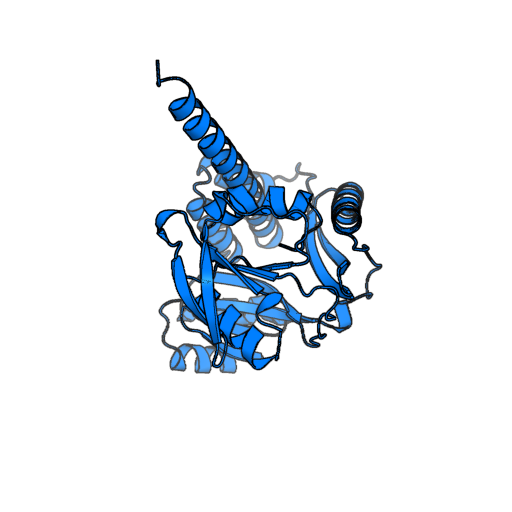91 ASP A C 1
ATOM 1495 O O . ASP A 1 191 ? 0.667 0.089 -16.460 1.00 86.25 191 ASP A O 1
ATOM 1499 N N . PRO A 1 192 ? 1.683 -1.393 -15.104 1.00 88.81 192 PRO A N 1
ATOM 1500 C CA . PRO A 1 192 ? 0.513 -1.596 -14.255 1.00 88.81 192 PRO A CA 1
ATOM 1501 C C . PRO A 1 192 ? 0.185 -0.350 -13.427 1.00 88.81 192 PRO A C 1
ATOM 1503 O O . PRO A 1 192 ? 1.072 0.432 -13.073 1.00 88.81 192 PRO A O 1
ATOM 1506 N N . ASP A 1 193 ? -1.082 -0.206 -13.031 1.00 84.81 193 ASP A N 1
ATOM 1507 C CA . ASP A 1 193 ? -1.523 0.846 -12.108 1.00 84.81 193 ASP A CA 1
ATOM 1508 C C . ASP A 1 193 ? -0.895 0.665 -10.722 1.00 84.81 193 ASP A C 1
ATOM 1510 O O . ASP A 1 193 ? -0.456 1.625 -10.074 1.00 84.81 193 ASP A O 1
ATOM 1514 N N . GLU A 1 194 ? -0.832 -0.585 -10.260 1.00 80.06 194 GLU A N 1
ATOM 1515 C CA . GLU A 1 194 ? -0.177 -0.963 -9.016 1.00 80.06 194 GLU A CA 1
ATOM 1516 C C . GLU A 1 194 ? 0.552 -2.297 -9.158 1.00 80.06 194 GLU A C 1
ATOM 1518 O O . GLU A 1 194 ? 0.119 -3.194 -9.866 1.00 80.06 194 GLU A O 1
ATOM 1523 N N . CYS A 1 195 ? 1.686 -2.431 -8.480 1.00 82.25 195 CYS A N 1
ATOM 1524 C CA . CYS A 1 195 ? 2.476 -3.651 -8.465 1.00 82.25 195 CYS A CA 1
ATOM 1525 C C . CYS A 1 195 ? 3.254 -3.698 -7.153 1.00 82.25 195 CYS A C 1
ATOM 1527 O O . CYS A 1 195 ? 3.840 -2.684 -6.751 1.00 82.25 195 CYS A O 1
ATOM 1529 N N . GLY A 1 196 ? 3.275 -4.851 -6.494 1.00 82.31 196 GLY A N 1
ATOM 1530 C CA . GLY A 1 196 ? 4.020 -5.027 -5.254 1.00 82.31 196 GLY A CA 1
ATOM 1531 C C . GLY A 1 196 ? 3.776 -6.374 -4.594 1.00 82.31 196 GLY A C 1
ATOM 1532 O O . GLY A 1 196 ? 3.021 -7.200 -5.095 1.00 82.31 196 GLY A O 1
ATOM 1533 N N . ILE A 1 197 ? 4.438 -6.572 -3.460 1.00 82.94 197 ILE A N 1
ATOM 1534 C CA . ILE A 1 197 ? 4.166 -7.693 -2.566 1.00 82.94 197 ILE A CA 1
ATOM 1535 C C . ILE A 1 197 ? 3.009 -7.313 -1.645 1.00 82.94 197 ILE A C 1
ATOM 1537 O O . ILE A 1 197 ? 3.019 -6.232 -1.050 1.00 82.94 197 ILE A O 1
ATOM 1541 N N . GLU A 1 198 ? 2.034 -8.206 -1.520 1.00 82.19 198 GLU A N 1
ATOM 1542 C CA . GLU A 1 198 ? 0.894 -8.081 -0.618 1.00 82.19 198 GLU A CA 1
ATOM 1543 C C . GLU A 1 198 ? 0.862 -9.263 0.361 1.00 82.19 198 GLU A C 1
ATOM 1545 O O . GLU A 1 198 ? 1.204 -10.391 0.009 1.00 82.19 198 GLU A O 1
ATOM 1550 N N . TRP A 1 199 ? 0.440 -8.987 1.596 1.00 81.69 199 TRP A N 1
ATOM 1551 C CA . TRP A 1 199 ? 0.154 -9.995 2.616 1.00 81.69 199 TRP A CA 1
ATOM 1552 C C . TRP A 1 199 ? -1.358 -10.198 2.655 1.00 81.69 199 TRP A C 1
ATOM 1554 O O . TRP A 1 199 ? -2.088 -9.276 3.029 1.00 81.69 199 TRP A O 1
ATOM 1564 N N . ARG A 1 200 ? -1.838 -11.370 2.235 1.00 80.12 200 ARG A N 1
ATOM 1565 C CA . ARG A 1 200 ? -3.270 -11.682 2.158 1.00 80.12 200 ARG A CA 1
ATOM 1566 C C . ARG A 1 200 ? -3.672 -12.620 3.288 1.00 80.12 200 ARG A C 1
ATOM 1568 O O . ARG A 1 200 ? -3.075 -13.683 3.385 1.00 80.12 200 ARG A O 1
ATOM 1575 N N . PRO A 1 201 ? -4.656 -12.264 4.129 1.00 76.88 201 PRO A N 1
ATOM 1576 C CA . PRO A 1 201 ? -5.145 -13.173 5.157 1.00 76.88 201 PRO A CA 1
ATOM 1577 C C . PRO A 1 201 ? -5.631 -14.486 4.534 1.00 76.88 201 PRO A C 1
ATOM 1579 O O . PRO A 1 201 ? -6.436 -14.457 3.603 1.00 76.88 201 PRO A O 1
ATOM 1582 N N . ASN A 1 202 ? -5.156 -15.615 5.055 1.00 78.62 202 ASN A N 1
ATOM 1583 C CA . ASN A 1 202 ? -5.622 -16.956 4.682 1.00 78.62 202 ASN A CA 1
ATOM 1584 C C . ASN A 1 202 ? -6.487 -17.595 5.786 1.00 78.62 202 ASN A C 1
ATOM 1586 O O . ASN A 1 202 ? -7.218 -18.553 5.539 1.00 78.62 202 ASN A O 1
ATOM 1590 N N . ILE A 1 203 ? -6.459 -17.013 6.988 1.00 72.25 203 ILE A N 1
ATOM 1591 C CA . ILE A 1 203 ? -7.320 -17.342 8.120 1.00 72.25 203 ILE A CA 1
ATOM 1592 C C . ILE A 1 203 ? -8.077 -16.075 8.515 1.00 72.25 203 ILE A C 1
ATOM 1594 O O . ILE A 1 203 ? -7.490 -15.004 8.674 1.00 72.25 203 ILE A O 1
ATOM 1598 N N . PHE A 1 204 ? -9.388 -16.208 8.702 1.00 67.06 204 PHE A N 1
ATOM 1599 C CA . PHE A 1 204 ? -10.247 -15.140 9.198 1.00 67.06 204 PHE A CA 1
ATOM 1600 C C . P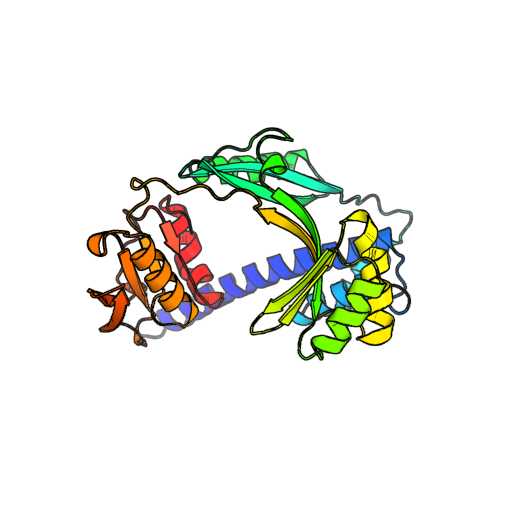HE A 1 204 ? -10.747 -15.514 10.592 1.00 67.06 204 PHE A C 1
ATOM 1602 O O . PHE A 1 204 ? -11.340 -16.577 10.768 1.00 67.06 204 PHE A O 1
ATOM 1609 N N . SER A 1 205 ? -10.515 -14.640 11.571 1.00 53.38 205 SER A N 1
ATOM 1610 C CA . SER A 1 205 ? -11.055 -14.788 12.925 1.00 53.38 205 SER A CA 1
ATOM 1611 C C . SER A 1 205 ? -12.333 -13.969 13.076 1.00 53.38 205 SER A C 1
ATOM 1613 O O . SER A 1 205 ? -12.414 -12.838 12.589 1.00 53.38 205 SER A O 1
ATOM 1615 N N . GLU A 1 206 ? -13.325 -14.520 13.773 1.00 49.53 206 GLU A N 1
ATOM 1616 C CA . GLU A 1 206 ? -14.450 -13.730 14.273 1.00 49.53 206 GLU A CA 1
ATOM 1617 C C . GLU A 1 206 ? -13.956 -12.814 15.396 1.00 49.53 206 GLU A C 1
ATOM 1619 O O . GLU A 1 206 ? -13.249 -13.242 16.308 1.00 49.53 206 GLU A O 1
ATOM 1624 N N . VAL A 1 207 ? -14.289 -11.529 15.300 1.00 48.31 207 VAL A N 1
ATOM 1625 C CA . VAL A 1 207 ? -14.013 -10.554 16.357 1.00 48.31 207 VAL A CA 1
ATOM 1626 C C . VAL A 1 207 ? -15.127 -10.700 17.395 1.00 48.31 207 VAL A C 1
ATOM 1628 O O . VAL A 1 207 ? -16.298 -10.665 17.024 1.00 48.31 207 VAL A O 1
ATOM 1631 N N . SER A 1 208 ? -14.779 -10.915 18.667 1.00 41.84 208 SER A N 1
ATOM 1632 C CA . SER A 1 208 ? -15.751 -11.184 19.736 1.00 41.84 208 SER A CA 1
ATOM 1633 C C . SER A 1 208 ? -16.747 -10.035 19.953 1.00 41.84 208 SER A C 1
ATOM 1635 O O . SER A 1 208 ? -16.404 -8.864 19.789 1.00 41.84 208 SER A O 1
ATOM 1637 N N . GLU A 1 209 ? -17.963 -10.374 20.399 1.00 38.38 209 GLU A N 1
ATOM 1638 C CA . GLU A 1 209 ? -19.081 -9.448 20.672 1.00 38.38 209 GLU A CA 1
ATOM 1639 C C . GLU A 1 209 ? -18.755 -8.330 21.684 1.00 38.38 209 GLU A C 1
ATOM 1641 O O . GLU A 1 209 ? -19.389 -7.288 21.666 1.00 38.38 209 GLU A O 1
ATOM 1646 N N . GLU A 1 210 ? -17.724 -8.447 22.527 1.00 42.25 210 GLU A N 1
ATOM 1647 C CA . GLU A 1 210 ? -17.290 -7.332 23.402 1.00 42.25 210 GLU A CA 1
ATOM 1648 C C . GLU A 1 210 ? -16.714 -6.123 22.631 1.00 42.25 210 GLU A C 1
ATOM 1650 O O . GLU A 1 210 ? -16.425 -5.075 23.207 1.00 42.25 210 GLU A O 1
ATOM 1655 N N . VAL A 1 211 ? -16.579 -6.244 21.309 1.00 45.25 211 VAL A N 1
ATOM 1656 C CA . VAL A 1 211 ? -16.204 -5.168 20.386 1.00 45.25 211 VAL A CA 1
ATOM 1657 C C . VAL A 1 211 ? -17.457 -4.499 19.761 1.00 45.25 211 VAL A C 1
ATOM 1659 O O . VAL A 1 211 ? -17.334 -3.706 18.831 1.00 45.25 211 VAL A O 1
ATOM 1662 N N . ALA A 1 212 ? -18.667 -4.799 20.258 1.00 41.19 212 ALA A N 1
ATOM 1663 C CA . ALA A 1 212 ? -19.919 -4.608 19.516 1.00 41.19 212 ALA A CA 1
ATOM 1664 C C . ALA A 1 212 ? -20.316 -3.169 19.175 1.00 41.19 212 ALA A C 1
ATOM 1666 O O . ALA A 1 212 ? -20.984 -3.002 18.158 1.00 41.19 212 ALA A O 1
ATOM 1667 N N . ASP A 1 213 ? -19.880 -2.135 19.898 1.00 48.75 213 ASP A N 1
ATOM 1668 C CA . ASP A 1 213 ? -20.244 -0.771 19.510 1.00 48.75 213 ASP A CA 1
ATOM 1669 C C . ASP A 1 213 ? -19.458 -0.345 18.268 1.00 48.75 213 ASP A C 1
ATOM 1671 O O . ASP A 1 213 ? -18.270 0.004 18.324 1.00 48.75 213 ASP A O 1
ATOM 1675 N N . SER A 1 214 ? -20.146 -0.405 17.124 1.00 52.09 214 SER A N 1
ATOM 1676 C CA . SER A 1 214 ? -19.587 -0.162 15.804 1.00 52.09 214 SER A CA 1
ATOM 1677 C C . SER A 1 214 ? -20.184 1.077 15.142 1.00 52.09 214 SER A C 1
ATOM 1679 O O . SER A 1 214 ? -21.395 1.222 14.973 1.00 52.09 214 SER A O 1
ATOM 1681 N N . VAL A 1 215 ? -19.327 2.005 14.717 1.00 53.44 215 VAL A N 1
ATOM 1682 C CA . VAL A 1 215 ? -19.762 3.207 13.998 1.00 53.44 215 VAL A CA 1
ATOM 1683 C C . VAL A 1 215 ? -19.438 3.097 12.520 1.00 53.44 215 VAL A C 1
ATOM 1685 O O . VAL A 1 215 ? -18.277 3.105 12.123 1.00 53.44 215 VAL A O 1
ATOM 1688 N N . VAL A 1 216 ? -20.473 3.051 11.680 1.00 56.78 216 VAL A N 1
ATOM 1689 C CA . VAL A 1 216 ? -20.331 2.851 10.232 1.00 56.78 216 VAL A CA 1
ATOM 1690 C C . VAL A 1 216 ? -20.743 4.101 9.475 1.00 56.78 216 VAL A C 1
ATOM 1692 O O . VAL A 1 216 ? -21.851 4.624 9.632 1.00 56.78 216 VAL A O 1
ATOM 1695 N N . ARG A 1 217 ? -19.898 4.565 8.548 1.00 66.31 217 ARG A N 1
ATOM 1696 C CA . ARG A 1 217 ? -20.327 5.595 7.590 1.00 66.31 217 ARG A CA 1
ATOM 1697 C C . ARG A 1 217 ? -21.235 5.007 6.512 1.00 66.31 217 ARG A C 1
ATOM 1699 O O . ARG A 1 217 ? -20.800 4.696 5.409 1.00 66.31 217 ARG A O 1
ATOM 1706 N N . ALA A 1 218 ? -22.522 4.956 6.806 1.00 61.19 218 ALA A N 1
ATOM 1707 C CA . ALA A 1 218 ? -23.457 4.038 6.166 1.00 61.19 218 ALA A CA 1
ATOM 1708 C C . ALA A 1 218 ? -24.181 4.568 4.903 1.00 61.19 218 ALA A C 1
ATOM 1710 O O . ALA A 1 218 ? -24.959 3.863 4.270 1.00 61.19 218 ALA A O 1
ATOM 1711 N N . THR A 1 219 ? -23.949 5.820 4.488 1.00 65.62 219 THR A N 1
ATOM 1712 C CA . THR A 1 219 ? -24.713 6.430 3.370 1.00 65.62 219 THR A CA 1
ATOM 1713 C C . THR A 1 219 ? -24.167 6.131 1.967 1.00 65.62 219 THR A C 1
ATOM 1715 O O . THR A 1 219 ? -24.929 6.206 0.993 1.00 65.62 219 THR A O 1
ATOM 1718 N N . GLY A 1 220 ? -22.875 5.808 1.852 1.00 66.38 220 GLY A N 1
ATOM 1719 C CA . GLY A 1 220 ? -22.213 5.428 0.595 1.00 66.38 220 GLY A CA 1
ATOM 1720 C C . GLY A 1 220 ? -22.361 3.940 0.274 1.00 66.38 220 GLY A C 1
ATOM 1721 O O . GLY A 1 220 ? -22.749 3.176 1.147 1.00 66.38 220 GLY A O 1
ATOM 1722 N N . SER A 1 221 ? -22.036 3.535 -0.957 1.00 64.38 221 SER A N 1
ATOM 1723 C CA . SER A 1 221 ? -22.144 2.141 -1.427 1.00 64.38 221 SER A CA 1
ATOM 1724 C C . SER A 1 221 ? -21.435 1.153 -0.497 1.00 64.38 221 SER A C 1
ATOM 1726 O O . SER A 1 221 ? -22.076 0.259 0.037 1.00 64.38 221 SER A O 1
ATOM 1728 N N . ILE A 1 222 ? -20.160 1.400 -0.195 1.00 61.50 222 ILE A N 1
ATOM 1729 C CA . ILE A 1 222 ? -19.364 0.567 0.721 1.00 61.50 222 ILE A CA 1
ATOM 1730 C C . ILE A 1 222 ? -19.970 0.552 2.131 1.00 61.50 222 ILE A C 1
ATOM 1732 O O . ILE A 1 222 ? -20.056 -0.490 2.758 1.00 61.50 222 ILE A O 1
ATOM 1736 N N . GLY A 1 223 ? -20.431 1.700 2.633 1.00 68.19 223 GLY A N 1
ATOM 1737 C CA . GLY A 1 223 ? -21.050 1.780 3.957 1.00 68.19 223 GLY A CA 1
ATOM 1738 C C . GLY A 1 223 ? -22.335 0.963 4.075 1.00 68.19 223 GLY A C 1
ATOM 1739 O O . GLY A 1 223 ? -22.587 0.375 5.119 1.00 68.19 223 GLY A O 1
ATOM 1740 N N . ARG A 1 224 ? -23.132 0.909 3.002 1.00 76.25 224 ARG A N 1
ATOM 1741 C CA . ARG A 1 224 ? -24.325 0.056 2.940 1.00 76.25 224 ARG A CA 1
ATOM 1742 C C . ARG A 1 224 ? -23.957 -1.417 2.858 1.00 76.25 224 ARG A C 1
ATOM 1744 O O . ARG A 1 224 ? -24.620 -2.214 3.506 1.00 76.25 224 ARG A O 1
ATOM 1751 N N . GLU A 1 225 ? -22.905 -1.759 2.117 1.00 72.25 225 GLU A N 1
ATOM 1752 C CA . GLU A 1 225 ? -22.423 -3.141 2.051 1.00 72.25 225 GLU A CA 1
ATOM 1753 C C . GLU A 1 225 ? -21.888 -3.606 3.408 1.00 72.25 225 GLU A C 1
ATOM 1755 O O . GLU A 1 225 ? -22.213 -4.698 3.849 1.00 72.25 225 GLU A O 1
ATOM 1760 N N . VAL A 1 226 ? -21.171 -2.745 4.137 1.00 69.88 226 VAL A N 1
ATOM 1761 C CA . VAL A 1 226 ? -20.759 -3.025 5.521 1.00 69.88 226 VAL A CA 1
ATOM 1762 C C . VAL A 1 226 ? -21.980 -3.264 6.415 1.00 69.88 226 VAL A C 1
ATOM 1764 O O . VAL A 1 226 ? -22.012 -4.263 7.120 1.00 69.88 226 VAL A O 1
ATOM 1767 N N . CYS A 1 227 ? -23.012 -2.410 6.365 1.00 77.81 227 CYS A N 1
ATOM 1768 C CA . CYS A 1 227 ? -24.249 -2.635 7.128 1.00 77.81 227 CYS A CA 1
ATOM 1769 C C . CYS A 1 227 ? -24.933 -3.961 6.764 1.00 77.81 227 CYS A C 1
ATOM 1771 O O . CYS A 1 227 ? -25.415 -4.662 7.649 1.00 77.81 227 CYS A O 1
ATOM 1773 N N . LYS A 1 228 ? -24.942 -4.325 5.480 1.00 75.81 228 LYS A N 1
ATOM 1774 C CA . LYS A 1 228 ? -25.482 -5.600 5.007 1.00 75.81 228 LYS A CA 1
ATOM 1775 C C . LYS A 1 228 ? -24.685 -6.785 5.564 1.00 75.81 228 LYS A C 1
ATOM 1777 O O . LYS A 1 228 ? -25.282 -7.657 6.185 1.00 75.81 228 LYS A O 1
ATOM 1782 N N . VAL A 1 229 ? -23.358 -6.769 5.449 1.00 71.19 229 VAL A N 1
ATOM 1783 C CA . VAL A 1 229 ? -22.479 -7.822 5.988 1.00 71.19 229 VAL A CA 1
ATOM 1784 C C . VAL A 1 229 ? -22.631 -7.962 7.504 1.00 71.19 229 VAL A C 1
ATOM 1786 O O . VAL A 1 229 ? -22.693 -9.077 8.011 1.00 71.19 229 VAL A O 1
ATOM 1789 N N . LEU A 1 230 ? -22.717 -6.850 8.240 1.00 77.62 230 LEU A N 1
ATOM 1790 C CA . LEU A 1 230 ? -22.943 -6.879 9.689 1.00 77.62 230 LEU A CA 1
ATOM 1791 C C . LEU A 1 230 ? -24.301 -7.511 10.035 1.00 77.62 230 LEU A C 1
ATOM 1793 O O . LEU A 1 230 ? -24.372 -8.324 10.954 1.00 77.62 230 LEU A O 1
ATOM 1797 N N . SER A 1 231 ? -25.353 -7.202 9.270 1.00 78.81 231 SER A N 1
ATOM 1798 C CA . SER A 1 231 ? -26.671 -7.817 9.469 1.00 78.81 231 SER A CA 1
ATOM 1799 C C . SER A 1 231 ? -26.698 -9.311 9.131 1.00 78.81 231 SER A C 1
ATOM 1801 O O . SER A 1 231 ? -27.272 -10.093 9.878 1.00 78.81 231 SER A O 1
ATOM 1803 N N . GLU A 1 232 ? -26.014 -9.737 8.064 1.00 75.31 232 GLU A N 1
ATOM 1804 C CA . GLU A 1 232 ? -25.880 -11.155 7.687 1.00 75.31 232 GLU A CA 1
ATOM 1805 C C . GLU A 1 232 ? -25.104 -11.964 8.738 1.00 75.31 232 GLU A C 1
ATOM 1807 O O . GLU A 1 232 ? -25.283 -13.174 8.857 1.00 75.31 232 GLU A O 1
ATOM 1812 N N . ARG A 1 233 ? -24.261 -11.287 9.527 1.00 71.44 233 ARG A N 1
ATOM 1813 C CA . ARG A 1 233 ? -23.517 -11.856 10.657 1.00 71.44 233 ARG A CA 1
ATOM 1814 C C . ARG A 1 233 ? -24.270 -11.790 11.987 1.00 71.44 233 ARG A C 1
ATOM 1816 O O . ARG A 1 233 ? -23.682 -12.106 13.013 1.00 71.44 233 ARG A O 1
ATOM 1823 N N . ASN A 1 234 ? -25.550 -11.410 11.978 1.00 73.50 234 ASN A N 1
ATOM 1824 C CA . ASN A 1 234 ? -26.401 -11.292 13.166 1.00 73.50 234 ASN A CA 1
ATOM 1825 C C . ASN A 1 234 ? -25.863 -10.332 14.245 1.00 73.50 234 ASN A C 1
ATOM 1827 O O . ASN A 1 234 ? -26.151 -10.516 15.426 1.00 73.50 234 ASN A O 1
ATOM 1831 N N . ILE A 1 235 ? -25.109 -9.295 13.862 1.00 75.12 235 ILE A N 1
ATOM 1832 C CA . ILE A 1 235 ? -24.754 -8.222 14.800 1.00 75.12 235 ILE A CA 1
ATOM 1833 C C . ILE A 1 235 ? -26.034 -7.490 15.212 1.00 75.12 235 ILE A C 1
ATOM 1835 O O . ILE A 1 235 ? -26.859 -7.156 14.359 1.00 75.12 235 ILE A O 1
ATOM 1839 N N . ASN A 1 236 ? -26.208 -7.230 16.508 1.00 76.19 236 ASN A N 1
ATOM 1840 C CA . ASN A 1 236 ? -27.383 -6.528 17.013 1.00 76.19 236 ASN A CA 1
ATOM 1841 C C . ASN A 1 236 ? -27.401 -5.090 16.481 1.00 76.19 236 ASN A C 1
ATOM 1843 O O . ASN A 1 236 ? -26.436 -4.342 16.630 1.00 76.19 236 ASN A O 1
ATOM 1847 N N . ILE A 1 237 ? -28.519 -4.683 15.876 1.00 82.88 237 ILE A N 1
ATOM 1848 C CA . ILE A 1 237 ? -28.673 -3.344 15.298 1.00 82.88 237 ILE A CA 1
ATOM 1849 C C . ILE A 1 237 ? -28.430 -2.222 16.317 1.00 82.88 237 ILE A C 1
ATOM 1851 O O . ILE A 1 237 ? -27.986 -1.140 15.938 1.00 82.88 237 ILE A O 1
ATOM 1855 N N . ASN A 1 238 ? -28.714 -2.466 17.601 1.00 81.12 238 ASN A N 1
ATOM 1856 C CA . ASN A 1 238 ? -28.539 -1.470 18.660 1.00 81.12 238 ASN A CA 1
ATOM 1857 C C . ASN A 1 238 ? -27.066 -1.157 18.937 1.00 81.12 238 ASN A C 1
ATOM 1859 O O . ASN A 1 238 ? -26.771 -0.053 19.391 1.00 81.12 238 ASN A O 1
ATOM 1863 N N . ASP A 1 239 ? -26.174 -2.076 18.572 1.00 80.38 239 ASP A N 1
ATOM 1864 C CA . ASP A 1 239 ? -24.729 -1.932 18.728 1.00 80.38 239 ASP A CA 1
ATOM 1865 C C . ASP A 1 239 ? -24.106 -1.291 17.465 1.00 80.38 239 ASP A C 1
ATOM 1867 O O . ASP A 1 239 ? -22.911 -1.013 17.383 1.00 80.38 239 ASP A O 1
ATOM 1871 N N . VAL A 1 240 ? -24.914 -1.008 16.434 1.00 79.50 240 VAL A N 1
ATOM 1872 C CA . VAL A 1 240 ? -24.459 -0.392 15.182 1.00 79.50 240 VAL A CA 1
ATOM 1873 C C . VAL A 1 240 ? -25.012 1.018 15.052 1.00 79.50 240 VAL A C 1
ATOM 1875 O O . VAL A 1 240 ? -26.213 1.246 14.910 1.00 79.50 240 VAL A O 1
ATOM 1878 N N . VAL A 1 241 ? -24.122 2.005 14.968 1.00 83.44 241 VAL A N 1
ATOM 1879 C CA . VAL A 1 241 ? -24.517 3.386 14.695 1.00 83.44 241 VAL A CA 1
ATOM 1880 C C . VAL A 1 241 ? -24.101 3.813 13.297 1.00 83.44 241 VAL A C 1
ATOM 1882 O O . VAL A 1 241 ? -22.929 3.977 12.957 1.00 83.44 241 VAL A O 1
ATOM 1885 N N . ALA A 1 242 ? -25.111 4.091 12.478 1.00 84.75 242 ALA A N 1
ATOM 1886 C CA . ALA A 1 242 ? -24.929 4.727 11.188 1.00 84.75 242 ALA A CA 1
ATOM 1887 C C . ALA A 1 242 ? -24.585 6.215 11.351 1.00 84.75 242 ALA A C 1
ATOM 1889 O O . ALA A 1 242 ? -25.384 7.002 11.861 1.00 84.75 242 ALA A O 1
ATOM 1890 N N . ILE A 1 243 ? -23.444 6.642 10.817 1.00 82.12 243 ILE A N 1
ATOM 1891 C CA . ILE A 1 243 ? -23.044 8.053 10.744 1.00 82.12 243 ILE A CA 1
ATOM 1892 C C . ILE A 1 243 ? -22.915 8.543 9.301 1.00 82.12 243 ILE A C 1
ATOM 1894 O O . ILE A 1 243 ? -22.755 7.791 8.333 1.00 82.12 243 ILE A O 1
ATOM 1898 N N . SER A 1 244 ? -22.993 9.856 9.130 1.00 73.31 244 SER A N 1
ATOM 1899 C CA . SER A 1 244 ? -22.927 10.512 7.828 1.00 73.31 244 SER A CA 1
ATOM 1900 C C . SER A 1 244 ? -22.381 11.934 7.940 1.00 73.31 244 SER A C 1
ATOM 1902 O O . SER A 1 244 ? -22.224 12.471 9.033 1.00 73.31 244 SER A O 1
ATOM 1904 N N . SER A 1 245 ? -22.071 12.554 6.797 1.00 72.06 245 SER A N 1
ATOM 1905 C CA . SER A 1 245 ? -21.803 13.995 6.770 1.00 72.06 245 SER A CA 1
ATOM 1906 C C . SER A 1 245 ? -23.032 14.778 7.226 1.00 72.06 245 SER A C 1
ATOM 1908 O O . SER A 1 245 ? -24.148 14.280 7.114 1.00 72.06 245 SER A O 1
ATOM 1910 N N . ASP A 1 246 ? -22.852 16.033 7.629 1.00 71.94 246 ASP A N 1
ATOM 1911 C CA . ASP A 1 246 ? -23.949 16.886 8.107 1.00 71.94 246 ASP A CA 1
ATOM 1912 C C . ASP A 1 246 ? -25.137 16.967 7.131 1.00 71.94 246 ASP A C 1
ATOM 1914 O O . ASP A 1 246 ? -26.290 16.992 7.552 1.00 71.94 246 ASP A O 1
ATOM 1918 N N . SER A 1 247 ? -24.863 16.949 5.821 1.00 70.06 247 SER A N 1
ATOM 1919 C CA . SER A 1 247 ? -25.862 16.939 4.739 1.00 70.06 247 SER A CA 1
ATOM 1920 C C . SER A 1 247 ? -26.496 15.570 4.449 1.00 70.06 247 SER A C 1
ATOM 1922 O O . SER A 1 247 ? -27.410 15.471 3.634 1.00 70.06 247 SER A O 1
ATOM 1924 N N . GLY A 1 248 ? -25.973 14.498 5.042 1.00 69.06 248 GLY A N 1
ATOM 1925 C CA . GLY A 1 248 ? -26.387 13.112 4.822 1.00 69.06 248 GLY A CA 1
ATOM 1926 C C . GLY A 1 248 ? -27.126 12.478 6.001 1.00 69.06 248 GLY A C 1
ATOM 1927 O O . GLY A 1 248 ? -27.485 11.305 5.895 1.00 69.06 248 GLY A O 1
ATOM 1928 N N . ALA A 1 249 ? -27.327 13.217 7.093 1.00 80.56 249 ALA A N 1
ATOM 1929 C CA . ALA A 1 249 ? -28.019 12.736 8.282 1.00 80.56 249 ALA A CA 1
ATOM 1930 C C . ALA A 1 249 ? -29.529 12.592 8.061 1.00 80.56 249 ALA A C 1
ATOM 1932 O O . ALA A 1 249 ? -30.110 13.251 7.198 1.00 80.56 249 ALA A O 1
ATOM 1933 N N . GLY A 1 250 ? -30.155 11.711 8.838 1.00 83.00 250 GLY A N 1
ATOM 1934 C CA . GLY A 1 250 ? -31.569 11.357 8.728 1.00 83.00 250 GLY A CA 1
ATOM 1935 C C . GLY A 1 250 ? -31.883 10.378 7.594 1.00 83.00 250 GLY A C 1
ATOM 1936 O O . GLY A 1 250 ? -33.053 10.099 7.334 1.00 83.00 250 GLY A O 1
ATOM 1937 N N . LYS A 1 251 ? -30.870 9.844 6.900 1.00 85.75 251 LYS A N 1
ATOM 1938 C CA . LYS A 1 251 ? -31.079 8.848 5.845 1.00 85.75 251 LYS A CA 1
ATOM 1939 C C . LYS A 1 251 ? -31.327 7.479 6.459 1.00 85.75 251 LYS A C 1
ATOM 1941 O O . LYS A 1 251 ? -30.597 7.053 7.349 1.00 85.75 251 LYS A O 1
ATOM 1946 N N . LYS A 1 252 ? -32.332 6.792 5.923 1.00 90.19 252 LYS A N 1
ATOM 1947 C CA . LYS A 1 252 ? -32.637 5.396 6.232 1.00 90.19 252 LYS A CA 1
ATOM 1948 C C . LYS A 1 252 ? -31.657 4.480 5.506 1.00 90.19 252 LYS A C 1
ATOM 1950 O O . LYS A 1 252 ? -31.440 4.648 4.304 1.00 90.19 252 LYS A O 1
ATOM 1955 N N . ILE A 1 253 ? -31.074 3.540 6.234 1.00 87.56 253 ILE A N 1
ATOM 1956 C CA . ILE A 1 253 ? -30.129 2.543 5.734 1.00 87.56 253 ILE A CA 1
ATOM 1957 C C . ILE A 1 253 ? -30.644 1.166 6.135 1.00 87.56 253 ILE A C 1
ATOM 1959 O O . ILE A 1 253 ? -31.006 0.970 7.289 1.00 87.56 253 ILE A O 1
ATOM 1963 N N . SER A 1 254 ? -30.674 0.236 5.184 1.00 87.75 254 SER A N 1
ATOM 1964 C CA . SER A 1 254 ? -31.063 -1.153 5.447 1.00 87.75 254 SER A CA 1
ATOM 1965 C C . SER A 1 254 ? -30.029 -1.847 6.327 1.00 87.75 254 SER A C 1
ATOM 1967 O O . SER A 1 254 ? -28.827 -1.685 6.100 1.00 87.75 254 SER A O 1
ATOM 1969 N N . PHE A 1 255 ? -30.503 -2.644 7.275 1.00 86.56 255 PHE A N 1
ATOM 1970 C CA . PHE A 1 255 ? -29.703 -3.530 8.110 1.00 86.56 255 PHE A CA 1
ATOM 1971 C C . PHE A 1 255 ? -30.514 -4.819 8.307 1.00 86.56 255 PHE A C 1
ATOM 1973 O O . PHE A 1 255 ? -31.354 -4.898 9.196 1.00 86.56 255 PHE A O 1
ATOM 1980 N N . GLY A 1 256 ? -30.362 -5.780 7.392 1.00 86.00 256 GLY A N 1
ATOM 1981 C CA . GLY A 1 256 ? -31.281 -6.917 7.282 1.00 86.00 256 GLY A CA 1
ATOM 1982 C C . GLY A 1 256 ? -32.720 -6.451 7.031 1.00 86.00 256 GLY A C 1
ATOM 1983 O O . GLY A 1 256 ? -32.954 -5.606 6.160 1.00 86.00 256 GLY A O 1
ATOM 1984 N N . ASP A 1 257 ? -33.651 -6.964 7.835 1.00 88.19 257 ASP A N 1
ATOM 1985 C CA . ASP A 1 257 ? -35.069 -6.572 7.840 1.00 88.19 257 ASP A CA 1
ATOM 1986 C C . ASP A 1 257 ? -35.340 -5.268 8.617 1.00 88.19 257 ASP A C 1
ATOM 1988 O O . ASP A 1 257 ? -36.460 -4.748 8.622 1.00 88.19 257 ASP A O 1
ATOM 1992 N N . GLU A 1 258 ? -34.315 -4.712 9.264 1.00 91.69 258 GLU A N 1
ATOM 1993 C CA . GLU A 1 258 ? -34.392 -3.503 10.074 1.00 91.69 258 GLU A CA 1
ATOM 1994 C C . GLU A 1 258 ? -33.767 -2.285 9.369 1.00 91.69 258 GLU A C 1
ATOM 1996 O O . GLU A 1 258 ? -33.202 -2.356 8.271 1.00 91.69 258 GLU A O 1
ATOM 2001 N N . VAL A 1 259 ? -33.908 -1.105 9.987 1.00 91.25 259 VAL A N 1
ATOM 2002 C CA . VAL A 1 259 ? -33.470 0.169 9.402 1.00 91.25 259 VAL A CA 1
ATOM 2003 C C . VAL A 1 259 ? -32.714 1.019 10.416 1.00 91.25 259 VAL A C 1
ATOM 2005 O O . VAL A 1 259 ? -33.269 1.450 11.424 1.00 91.25 259 VAL A O 1
ATOM 2008 N N . LEU A 1 260 ? -31.481 1.382 10.066 1.00 88.75 260 LEU A N 1
ATOM 2009 C CA . LEU A 1 260 ? -30.688 2.391 10.762 1.00 88.75 260 LEU A CA 1
ATOM 2010 C C . LEU A 1 260 ? -30.993 3.796 10.226 1.00 88.75 260 LEU A C 1
ATOM 2012 O O . LEU A 1 260 ? -31.172 4.001 9.022 1.00 88.75 260 LEU A O 1
ATOM 2016 N N . ILE A 1 261 ? -30.997 4.795 11.112 1.00 89.88 261 ILE A N 1
ATOM 2017 C CA . ILE A 1 261 ? -31.095 6.212 10.735 1.00 89.88 261 ILE A CA 1
ATOM 2018 C C . ILE A 1 261 ? -29.732 6.868 10.929 1.00 89.88 261 ILE A C 1
ATOM 2020 O O . ILE A 1 261 ? -29.195 6.888 12.036 1.00 89.88 261 ILE A O 1
ATOM 2024 N N . SER A 1 262 ? -29.181 7.442 9.858 1.00 85.50 262 SER A N 1
ATOM 2025 C CA . SER A 1 262 ? -27.868 8.077 9.929 1.00 85.50 262 SER A CA 1
ATOM 2026 C C . SER A 1 262 ? -27.866 9.307 10.842 1.00 85.50 262 SER A C 1
ATOM 2028 O O . SER A 1 262 ? -28.659 10.236 10.675 1.00 85.50 262 SER A O 1
ATOM 2030 N N . LYS A 1 263 ? -26.912 9.361 11.768 1.00 83.94 263 LYS A N 1
ATOM 2031 C CA . LYS A 1 263 ? -26.618 10.540 12.591 1.00 83.94 263 LYS A CA 1
ATOM 2032 C C . LYS A 1 263 ? -25.564 11.419 11.910 1.00 83.94 263 LYS A C 1
ATOM 2034 O O . LYS A 1 263 ? -24.844 10.976 11.003 1.00 83.94 263 LYS A O 1
ATOM 2039 N N . LYS A 1 264 ? -25.484 12.690 12.310 1.00 81.38 264 LYS A N 1
ATOM 2040 C CA . LYS A 1 264 ? -24.385 13.567 11.884 1.00 81.38 264 LYS A CA 1
ATOM 2041 C C . LYS A 1 264 ? -23.118 13.150 12.613 1.00 81.38 264 LYS A C 1
ATOM 2043 O O . LYS A 1 264 ? -23.134 12.994 13.827 1.00 81.38 264 LYS A O 1
ATOM 2048 N N . ILE A 1 265 ? -22.025 13.003 11.872 1.00 75.94 265 ILE A N 1
ATOM 2049 C CA . ILE A 1 265 ? -20.720 12.655 12.443 1.00 75.94 265 ILE A CA 1
ATOM 2050 C C . ILE A 1 265 ? -20.200 13.729 13.411 1.00 75.94 265 ILE A C 1
ATOM 2052 O O . ILE A 1 265 ? -19.519 13.411 14.373 1.00 75.94 265 ILE A O 1
ATOM 2056 N N . SER A 1 266 ? -20.550 14.994 13.167 1.00 71.38 266 SER A N 1
ATOM 2057 C CA . SER A 1 266 ? -20.183 16.148 13.995 1.00 71.38 266 SER A CA 1
ATOM 2058 C C . SER A 1 266 ? -20.882 16.179 15.355 1.00 71.38 266 SER A C 1
ATOM 2060 O O . SER A 1 266 ? -20.344 16.766 16.288 1.00 71.38 266 SER A O 1
ATOM 2062 N N . ASP A 1 267 ? -22.042 15.532 15.466 1.00 72.31 267 ASP A N 1
ATOM 2063 C CA . ASP A 1 267 ? -22.852 15.494 16.687 1.00 72.31 267 ASP A CA 1
ATOM 2064 C C . ASP A 1 267 ? -22.630 14.195 17.483 1.00 72.31 267 ASP A C 1
ATOM 2066 O O . ASP A 1 267 ? -23.246 13.999 18.530 1.00 72.31 267 ASP A O 1
ATOM 2070 N N . TYR A 1 268 ? -21.797 13.278 16.977 1.00 68.94 268 TYR A N 1
ATOM 2071 C CA . TYR A 1 268 ? -21.587 11.973 17.591 1.00 68.94 268 TYR A CA 1
ATOM 2072 C C . TYR A 1 268 ? -20.346 11.973 18.488 1.00 68.94 268 TYR A C 1
ATOM 2074 O O . TYR A 1 268 ? -19.253 12.327 18.050 1.00 68.94 268 TYR A O 1
ATOM 2082 N N . GLY A 1 269 ? -20.520 11.578 19.751 1.00 66.69 269 GLY A N 1
ATOM 2083 C CA . GLY A 1 269 ? -19.414 11.336 20.677 1.00 66.69 269 GLY A CA 1
ATOM 2084 C C . GLY A 1 269 ? -18.856 9.930 20.475 1.00 66.69 269 GLY A C 1
ATOM 2085 O O . GLY A 1 269 ? -19.624 8.979 20.392 1.00 66.69 269 GLY A O 1
ATOM 2086 N N . PHE A 1 270 ? -17.531 9.794 20.401 1.00 68.81 270 PHE A N 1
ATOM 2087 C CA . PHE A 1 270 ? -16.870 8.522 20.076 1.00 68.81 270 PHE A CA 1
ATOM 2088 C C . PHE A 1 270 ? -16.280 7.792 21.290 1.00 68.81 270 PHE A C 1
ATOM 2090 O O . PHE A 1 270 ? -15.479 6.879 21.139 1.00 68.81 270 PHE A O 1
ATOM 2097 N N . ASN A 1 271 ? -16.661 8.210 22.497 1.00 61.62 271 ASN A N 1
ATOM 2098 C CA . ASN A 1 271 ? -16.010 7.796 23.741 1.00 61.62 271 ASN A CA 1
ATOM 2099 C C . ASN A 1 271 ? -16.322 6.350 24.163 1.00 61.62 271 ASN A C 1
ATOM 2101 O O . ASN A 1 271 ? -15.618 5.822 25.012 1.00 61.62 271 ASN A O 1
ATOM 2105 N N . GLU A 1 272 ? -17.369 5.740 23.604 1.00 59.84 272 GLU A N 1
ATOM 2106 C CA . GLU A 1 272 ? -17.862 4.403 23.980 1.00 59.84 272 GLU A CA 1
ATOM 2107 C C . GLU A 1 272 ? -17.793 3.411 22.804 1.00 59.84 272 GLU A C 1
ATOM 2109 O O . GLU A 1 272 ? -18.386 2.347 22.854 1.00 59.84 272 GLU A O 1
ATOM 2114 N N . ILE A 1 273 ? -17.079 3.746 21.723 1.00 63.78 273 ILE A N 1
ATOM 2115 C CA . ILE A 1 273 ? -17.047 2.915 20.512 1.00 63.78 273 ILE A CA 1
ATOM 2116 C C . ILE A 1 273 ? -15.814 2.020 20.516 1.00 63.78 273 ILE A C 1
ATOM 2118 O O . ILE A 1 273 ? -14.684 2.511 20.581 1.00 63.78 273 ILE A O 1
ATOM 2122 N N . SER A 1 274 ? -16.022 0.728 20.292 1.00 60.19 274 SER A N 1
ATOM 2123 C CA . SER A 1 274 ? -14.934 -0.236 20.151 1.00 60.19 274 SER A CA 1
ATOM 2124 C C . SER A 1 274 ? -14.374 -0.273 18.724 1.00 60.19 274 SER A C 1
ATOM 2126 O O . SER A 1 274 ? -13.154 -0.333 18.551 1.00 60.19 274 SER A O 1
ATOM 2128 N N . VAL A 1 275 ? -15.227 -0.169 17.692 1.00 63.03 275 VAL A N 1
ATOM 2129 C CA . VAL A 1 275 ? -14.820 -0.180 16.270 1.00 63.03 275 VAL A CA 1
ATOM 2130 C C . VAL A 1 275 ? -15.514 0.918 15.463 1.00 63.03 275 VAL A C 1
ATOM 2132 O O . VAL A 1 275 ? -16.715 1.124 15.544 1.00 63.03 275 VAL A O 1
ATOM 2135 N N . ALA A 1 276 ? -14.799 1.607 14.587 1.00 69.44 276 ALA A N 1
ATOM 2136 C CA . ALA A 1 276 ? -15.366 2.594 13.687 1.00 69.44 276 ALA A CA 1
ATOM 2137 C C . ALA A 1 276 ? -14.963 2.283 12.243 1.00 69.44 276 ALA A C 1
ATOM 2139 O O . ALA A 1 276 ? -13.830 2.493 11.832 1.00 69.44 276 ALA A O 1
ATOM 2140 N N . ILE A 1 277 ? -15.916 1.803 11.443 1.00 69.12 277 ILE A N 1
ATOM 2141 C CA . ILE A 1 277 ? -15.689 1.396 10.055 1.00 69.12 277 ILE A CA 1
ATOM 2142 C C . ILE A 1 277 ? -15.976 2.574 9.119 1.00 69.12 277 ILE A C 1
ATOM 2144 O O . ILE A 1 277 ? -17.124 2.926 8.801 1.00 69.12 277 ILE A O 1
ATOM 2148 N N . PHE A 1 278 ? -14.903 3.186 8.625 1.00 64.00 278 PHE A N 1
ATOM 2149 C CA . PHE A 1 278 ? -14.977 4.341 7.738 1.00 64.00 278 PHE A CA 1
ATOM 2150 C C . PHE A 1 278 ? -14.828 3.978 6.264 1.00 64.00 278 PHE A C 1
ATOM 2152 O O . PHE A 1 278 ? -13.733 3.906 5.717 1.00 64.00 278 PHE A O 1
ATOM 2159 N N . ALA A 1 279 ? -15.949 3.933 5.551 1.00 50.19 279 ALA A N 1
ATOM 2160 C CA . ALA A 1 279 ? -15.945 4.029 4.096 1.00 50.19 279 ALA A CA 1
ATOM 2161 C C . ALA A 1 279 ? -15.881 5.507 3.659 1.00 50.19 279 ALA A C 1
ATOM 2163 O O . ALA A 1 279 ? -16.921 6.158 3.454 1.00 50.19 279 ALA A O 1
ATOM 2164 N N . THR A 1 280 ? -14.690 6.119 3.591 1.00 47.28 280 THR A N 1
ATOM 2165 C CA . THR A 1 280 ? -14.594 7.562 3.287 1.00 47.28 280 THR A CA 1
ATOM 2166 C C . THR A 1 280 ? -13.531 7.956 2.263 1.00 47.28 280 THR A C 1
ATOM 2168 O O . THR A 1 280 ? -12.466 7.366 2.155 1.00 47.28 280 THR A O 1
ATOM 2171 N N . LYS A 1 281 ? -13.790 9.087 1.585 1.00 44.47 281 LYS A N 1
ATOM 2172 C CA . LYS A 1 281 ? -12.732 9.953 1.040 1.00 44.47 281 LYS A CA 1
ATOM 2173 C C . LYS A 1 281 ? -11.860 10.447 2.197 1.00 44.47 281 LYS A C 1
ATOM 2175 O O . LYS A 1 281 ? -12.414 10.736 3.260 1.00 44.47 281 LYS A O 1
ATOM 2180 N N . ALA A 1 282 ? -10.554 10.594 1.970 1.00 42.75 282 ALA A N 1
ATOM 2181 C CA . ALA A 1 282 ? -9.547 10.927 2.985 1.00 42.75 282 ALA A CA 1
ATOM 2182 C C . ALA A 1 282 ? -10.049 11.923 4.052 1.00 42.75 282 ALA A C 1
ATOM 2184 O O . ALA A 1 282 ? -10.004 11.616 5.233 1.00 42.75 282 ALA A O 1
ATOM 2185 N N . SER A 1 283 ? -10.682 13.033 3.655 1.00 45.47 283 SER A N 1
ATOM 2186 C CA . SER A 1 283 ? -11.150 14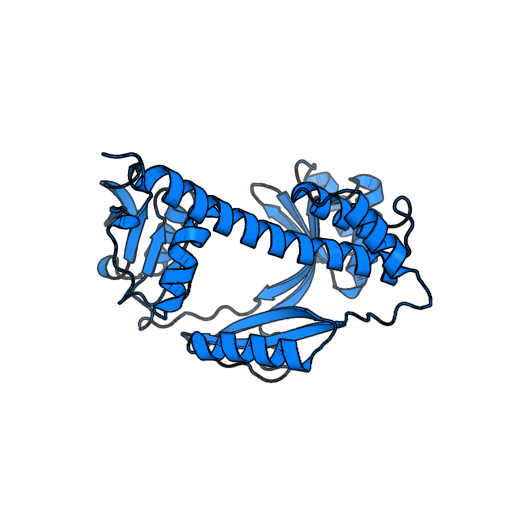.124 4.531 1.00 45.47 283 SER A CA 1
ATOM 2187 C C . SER A 1 283 ? -11.965 13.757 5.791 1.00 45.47 283 SER A C 1
ATOM 2189 O O . SER A 1 283 ? -12.028 14.585 6.691 1.00 45.47 283 SER A O 1
ATOM 2191 N N . VAL A 1 284 ? -12.616 12.589 5.877 1.00 50.22 284 VAL A N 1
ATOM 2192 C CA . VAL A 1 284 ? -13.375 12.183 7.085 1.00 50.22 284 VAL A CA 1
ATOM 2193 C C . VAL A 1 284 ? -12.506 11.388 8.066 1.00 50.22 284 VAL A C 1
ATOM 2195 O O . VAL A 1 284 ? -12.415 11.794 9.221 1.00 50.22 284 VAL A O 1
ATOM 2198 N N . VAL A 1 285 ? -11.783 10.356 7.608 1.00 51.00 285 VAL A N 1
ATOM 2199 C CA . VAL A 1 285 ? -10.701 9.702 8.388 1.00 51.00 285 VAL A CA 1
ATOM 2200 C C . VAL A 1 285 ? -9.702 10.746 8.898 1.00 51.00 285 VAL A C 1
ATOM 2202 O O . VAL A 1 285 ? -9.203 10.697 10.015 1.00 51.00 285 VAL A O 1
ATOM 2205 N N . GLU A 1 286 ? -9.464 11.762 8.081 1.00 53.44 286 GLU A N 1
ATOM 2206 C CA . GLU A 1 286 ? -8.583 12.877 8.359 1.00 53.44 286 GLU A CA 1
ATOM 2207 C C . GLU A 1 286 ? -9.012 13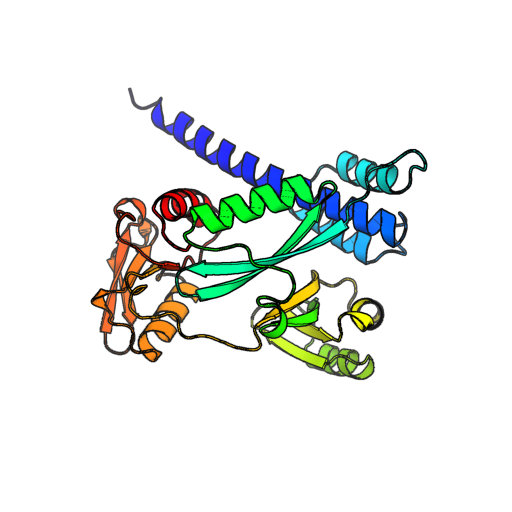.831 9.482 1.00 53.44 286 GLU A C 1
ATOM 2209 O O . GLU A 1 286 ? -8.122 14.480 10.035 1.00 53.44 286 GLU A O 1
ATOM 2214 N N . ASN A 1 287 ? -10.319 13.969 9.727 1.00 57.09 287 ASN A N 1
ATOM 2215 C CA . ASN A 1 287 ? -10.901 14.906 10.697 1.00 57.09 287 ASN A CA 1
ATOM 2216 C C . ASN A 1 287 ? -11.401 14.202 11.956 1.00 57.09 287 ASN A C 1
ATOM 2218 O O . ASN A 1 287 ? -11.441 14.824 13.003 1.00 57.09 287 ASN A O 1
ATOM 2222 N N . PHE A 1 288 ? -11.816 12.944 11.830 1.00 58.19 288 PHE A N 1
ATOM 2223 C CA . PHE A 1 288 ? -12.426 12.196 12.919 1.00 58.19 288 PHE A CA 1
ATOM 2224 C C . PHE A 1 288 ? -11.619 10.942 13.242 1.00 58.19 288 PHE A C 1
ATOM 2226 O O . PHE A 1 288 ? -11.441 10.632 14.404 1.00 58.19 288 PHE A O 1
ATOM 2233 N N . GLY A 1 289 ? -11.018 10.270 12.255 1.00 58.28 289 GLY A N 1
ATOM 2234 C CA . GLY A 1 289 ? -10.287 9.018 12.488 1.00 58.28 289 GLY A CA 1
ATOM 2235 C C . GLY A 1 289 ? -9.143 9.130 13.504 1.00 58.28 289 GLY A C 1
ATOM 2236 O O . GLY A 1 289 ? -8.954 8.223 14.298 1.00 58.28 289 GLY A O 1
ATOM 2237 N N . VAL A 1 290 ? -8.411 10.251 13.548 1.00 57.12 290 VAL A N 1
ATOM 2238 C CA . VAL A 1 290 ? -7.343 10.455 14.550 1.00 57.12 290 VAL A CA 1
ATOM 2239 C C . VAL A 1 290 ? -7.908 10.670 15.954 1.00 57.12 290 VAL A C 1
ATOM 2241 O O . VAL A 1 290 ? -7.351 10.138 16.911 1.00 57.12 290 VAL A O 1
ATOM 2244 N N . ASP A 1 291 ? -8.987 11.438 16.074 1.00 59.06 291 ASP A N 1
ATOM 2245 C CA . ASP A 1 291 ? -9.608 11.763 17.361 1.00 59.06 291 ASP A CA 1
ATOM 2246 C C . ASP A 1 291 ? -10.345 10.541 17.926 1.00 59.06 291 ASP A C 1
ATOM 2248 O O . ASP A 1 291 ? -10.254 10.252 19.110 1.00 59.06 291 ASP A O 1
ATOM 2252 N N . ILE A 1 292 ? -10.972 9.753 17.054 1.00 63.41 292 ILE A N 1
ATOM 2253 C CA . ILE A 1 292 ? -11.642 8.490 17.382 1.00 63.41 292 ILE A CA 1
ATOM 2254 C C . ILE A 1 292 ? -10.629 7.446 17.829 1.00 63.41 292 ILE A C 1
ATOM 2256 O O . ILE A 1 292 ? -10.787 6.832 18.878 1.00 63.41 292 ILE A O 1
ATOM 2260 N N . ALA A 1 293 ? -9.531 7.314 17.087 1.00 55.91 293 ALA A N 1
ATOM 2261 C CA . ALA A 1 293 ? -8.427 6.456 17.476 1.00 55.91 293 ALA A CA 1
ATOM 2262 C C . ALA A 1 293 ? -7.853 6.887 18.848 1.00 55.91 293 ALA A C 1
ATOM 2264 O O . ALA A 1 293 ? -7.574 6.059 19.711 1.00 55.91 293 ALA A O 1
ATOM 2265 N N . GLN A 1 294 ? -7.716 8.191 19.118 1.00 54.50 294 GLN A N 1
ATOM 2266 C CA . GLN A 1 294 ? -7.260 8.678 20.430 1.00 54.50 294 GLN A CA 1
ATOM 2267 C C . GLN A 1 294 ? -8.186 8.312 21.598 1.00 54.50 294 GLN A C 1
ATOM 2269 O O . GLN A 1 294 ? -7.713 8.308 22.733 1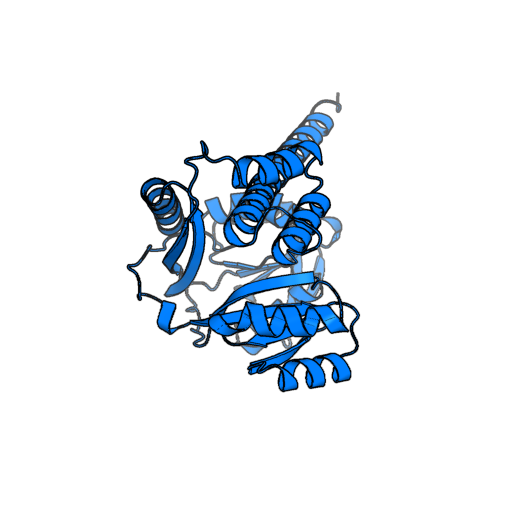.00 54.50 294 GLN A O 1
ATOM 2274 N N . LEU A 1 295 ? -9.448 7.979 21.329 1.00 57.62 295 LEU A N 1
ATOM 2275 C CA . LEU A 1 295 ? -10.423 7.531 22.323 1.00 57.62 295 LEU A CA 1
ATOM 2276 C C . LEU A 1 295 ? -10.385 6.010 22.563 1.00 57.62 295 LEU A C 1
ATOM 2278 O O . LEU A 1 295 ? -11.212 5.499 23.306 1.00 57.62 295 LEU A O 1
ATOM 2282 N N . GLY A 1 296 ? -9.416 5.294 21.978 1.00 48.78 296 GLY A N 1
ATOM 2283 C CA . GLY A 1 296 ? -9.243 3.845 22.152 1.00 48.78 296 GLY A CA 1
ATOM 2284 C C . GLY A 1 296 ? -10.015 2.990 21.143 1.00 48.78 296 GLY A C 1
ATOM 2285 O O . GLY A 1 296 ? -9.921 1.768 21.186 1.00 48.78 296 GLY A O 1
ATOM 2286 N N . CYS A 1 297 ? -10.724 3.625 20.210 1.00 55.66 297 CYS A N 1
ATOM 2287 C CA . CYS A 1 297 ? -11.500 2.961 19.170 1.00 55.66 297 CYS A CA 1
ATOM 2288 C C . CYS A 1 297 ? -10.606 2.452 18.024 1.00 55.66 297 CYS A C 1
ATOM 2290 O O . CYS A 1 297 ? -9.652 3.121 17.608 1.00 55.66 297 CYS A O 1
ATOM 2292 N N . VAL A 1 298 ? -10.936 1.280 17.479 1.00 57.94 298 VAL A N 1
ATOM 2293 C CA . VAL A 1 298 ? -10.307 0.719 16.275 1.00 57.94 298 VAL A CA 1
ATOM 2294 C C . VAL A 1 298 ? -10.926 1.372 15.037 1.00 57.94 298 VAL A C 1
ATOM 2296 O O . VAL A 1 298 ? -12.112 1.201 14.790 1.00 57.94 298 VAL A O 1
ATOM 2299 N N . VAL A 1 299 ? -10.138 2.124 14.264 1.00 58.50 299 VAL A N 1
ATOM 2300 C CA . VAL A 1 299 ? -10.574 2.937 13.101 1.00 58.50 299 VAL A CA 1
ATOM 2301 C C . VAL A 1 299 ? -10.121 2.331 11.781 1.00 58.50 299 VAL A C 1
ATOM 2303 O O . VAL A 1 299 ? -8.925 1.970 11.702 1.00 58.50 299 VAL A O 1
#

Secondary structure (DSSP, 8-state):
---HHHHHHHHHHHHHHHHHHHHHHHHHHHHHHHHHHHH-S-TTT-HHHHHHHHHHHHHT--HHHHHHHHHHHH-TT-----EEEEEEEE-GGG-EEEEEEEES-HHHHHHHHHHHHHHTT-EE--TTSSGGGEEEEEEEEESS--HHHHHHHHHTTT-SEEEE-SS-EEEEEETTTHHHHHHHHHHHH-S-SEEEEEEEESS-PPPPGGG--EEEETTSHHHHHHHHHHHHTT--GGGEEEEE-GGGTT-EEEETTEEEEPEEGGG---TT-SEEE----HHHIIIIIHHHHHTT-B-

Sequence (299 aa):
MAGHSKYANIKHRKALQDSKRTKYFTKTIKNVFVAAKLYGPDILSNPSLRLAISKAKYYNVPKDKIERAIKNATEESNTENYSDIVYEGYGPGGVAFVVTALTDNKNRTASEVRSVFSKFHGNLGVDGSVSHMFDVVGCIKYKNVDFDKLFESAIDNDAIDVVKLDDFCEVLCNQKDLSKVRNALCDVFGDPDECGIEWRPNIFSEVSEEVADSVVRATGSIGREVCKVLSERNININDVVAISSDSGAGKKISFGDEVLISKKISDYGFNEISVAIFATKASVVENFGVDIAQLGCVV

Foldseek 3Di:
DPPPVVVVVVVVLVVLVVVVLVVQLVVLLVQLLVQCLPPNLDCVRRLSNVLSVVSNVVSPNDPVSSVVSNVLSPDPPRPQDWDWDWWWWAAPLRHTDIDIDTDSDPVVVVVVVQVLRVLLVMGTDDPPPCLVQWDKKKKFKAFPDDQVVLQVQLVVQAFPDWDDDPGIIITIHHQVSQVRSQVSVCVPPNRTNDIDIDIGGPDDDDRDCVQQQEEFCQQDPVSLVVLQVCLVVVRDVVSYAHEHDPVRFQDWHDRPPDTHGYDYPVPDDLLPHAEYHDPDDVSVCSPCVVVNVSSSHHD

Organism: Biomphalaria glabrata (NCBI: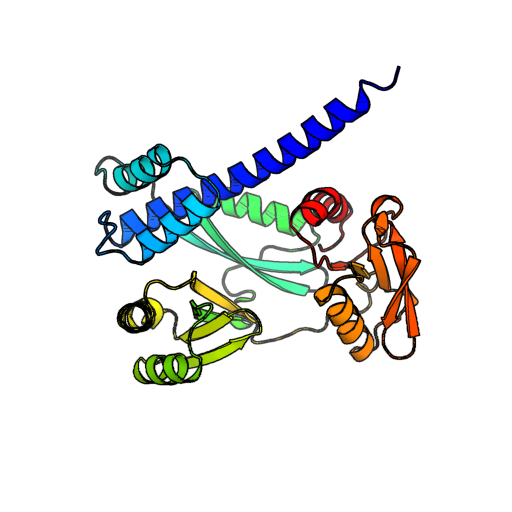txid6526)

Radius of gyration: 22.07 Å; chains: 1; bounding box: 64×59×48 Å

pLDDT: mean 77.01, std 15.18, range [35.53, 96.88]